Protein AF-A0A382ADJ2-F1 (afdb_monomer_lite)

InterPro domains:
  IPR003615 HNH nuclease [PF13392] (127-160)
  IPR044925 His-Me finger superfamily [SSF54060] (116-162)

Structure (mmCIF, N/CA/C/O backbone):
data_AF-A0A382ADJ2-F1
#
_entry.id   AF-A0A382ADJ2-F1
#
loop_
_atom_site.group_PDB
_atom_site.id
_atom_site.type_symbol
_atom_site.label_atom_id
_atom_site.label_alt_id
_atom_site.label_comp_id
_atom_site.label_asym_id
_atom_site.label_entity_id
_atom_site.label_seq_id
_atom_site.pdbx_PDB_ins_code
_atom_site.Cartn_x
_atom_site.Cartn_y
_atom_site.Cartn_z
_atom_site.occupancy
_atom_site.B_iso_or_equiv
_atom_site.auth_seq_id
_atom_site.auth_comp_id
_atom_site.auth_asym_id
_atom_site.auth_atom_id
_atom_site.pdbx_PDB_model_num
ATOM 1 N N . MET A 1 1 ? 22.705 -11.830 18.926 1.00 28.67 1 MET A N 1
ATOM 2 C CA . MET A 1 1 ? 21.540 -12.725 18.750 1.00 28.67 1 MET A CA 1
ATOM 3 C C . MET A 1 1 ? 20.528 -12.067 17.817 1.00 28.67 1 MET A C 1
ATOM 5 O O . MET A 1 1 ? 20.301 -10.882 17.967 1.00 28.67 1 MET A O 1
ATOM 9 N N . LYS A 1 2 ? 19.948 -12.866 16.908 1.00 26.86 2 LYS A N 1
ATOM 10 C CA . LYS A 1 2 ? 18.602 -12.770 16.292 1.00 26.86 2 LYS A CA 1
ATOM 11 C C . LYS A 1 2 ? 18.143 -11.461 15.591 1.00 26.86 2 LYS A C 1
ATOM 13 O O . LYS A 1 2 ? 17.872 -10.453 16.217 1.00 26.86 2 LYS A O 1
ATOM 18 N N . ARG A 1 3 ? 17.985 -11.616 14.263 1.00 35.66 3 ARG A N 1
ATOM 19 C CA . ARG A 1 3 ? 17.042 -11.052 13.257 1.00 35.66 3 ARG A CA 1
ATOM 20 C C . ARG A 1 3 ? 15.888 -10.159 13.761 1.00 35.66 3 ARG A C 1
ATOM 22 O O . ARG A 1 3 ? 15.297 -10.496 14.775 1.00 35.66 3 ARG A O 1
ATOM 29 N N . LEU A 1 4 ? 15.430 -9.221 12.911 1.00 28.39 4 LEU A N 1
ATOM 30 C CA . LEU A 1 4 ? 14.104 -9.191 12.226 1.00 28.39 4 LEU A CA 1
ATOM 31 C C . LEU A 1 4 ? 13.964 -7.881 11.399 1.00 28.39 4 LEU A C 1
ATOM 33 O O . LEU A 1 4 ? 14.327 -6.816 11.873 1.00 28.39 4 LEU A O 1
ATOM 37 N N . LYS A 1 5 ? 13.726 -8.007 10.082 1.00 30.16 5 LYS A N 1
ATOM 38 C CA . LYS A 1 5 ? 12.504 -7.625 9.323 1.00 30.16 5 LYS A CA 1
ATOM 39 C C . LYS A 1 5 ? 12.339 -6.121 9.066 1.00 30.16 5 LYS A C 1
ATOM 41 O O . LYS A 1 5 ? 12.240 -5.325 9.984 1.00 30.16 5 LYS A O 1
ATOM 46 N N . GLY A 1 6 ? 12.277 -5.768 7.783 1.00 38.91 6 GLY A N 1
ATOM 47 C CA . GLY A 1 6 ? 11.874 -4.437 7.343 1.00 38.91 6 GLY A CA 1
ATOM 48 C C . GLY A 1 6 ? 10.360 -4.289 7.242 1.00 38.91 6 GLY A C 1
ATOM 49 O O . GLY A 1 6 ? 9.644 -5.284 7.185 1.00 38.91 6 GLY A O 1
ATOM 50 N N . THR A 1 7 ? 9.914 -3.044 7.105 1.00 25.88 7 THR A N 1
ATOM 51 C CA . THR A 1 7 ? 8.677 -2.663 6.420 1.00 25.88 7 THR A CA 1
ATOM 52 C C . THR A 1 7 ? 8.925 -1.346 5.683 1.00 25.88 7 THR A C 1
ATOM 54 O O . THR A 1 7 ? 9.593 -0.440 6.176 1.00 25.88 7 THR A O 1
ATOM 57 N N . TYR A 1 8 ? 8.444 -1.273 4.445 1.00 39.78 8 TYR A N 1
ATOM 58 C CA . TYR A 1 8 ? 8.366 -0.035 3.678 1.00 39.78 8 TYR A CA 1
ATOM 59 C C . TYR A 1 8 ? 7.159 0.765 4.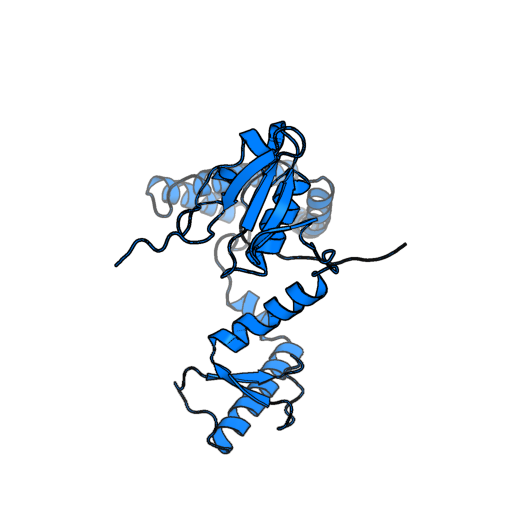175 1.00 39.78 8 TYR A C 1
ATOM 61 O O . TYR A 1 8 ? 6.057 0.223 4.173 1.00 39.78 8 TYR A O 1
ATOM 69 N N . GLU A 1 9 ? 7.322 2.058 4.466 1.00 27.12 9 GLU A N 1
ATOM 70 C CA . GLU A 1 9 ? 6.197 2.997 4.444 1.00 27.12 9 GLU A CA 1
ATOM 71 C C . GLU A 1 9 ? 6.473 4.202 3.545 1.00 27.12 9 GLU A C 1
ATOM 73 O O . GLU A 1 9 ? 7.526 4.838 3.548 1.00 27.12 9 GLU A O 1
ATOM 78 N N . VAL A 1 10 ? 5.464 4.450 2.720 1.00 36.09 10 VAL A N 1
ATOM 79 C CA . VAL A 1 10 ? 5.326 5.492 1.719 1.00 36.09 10 VAL A CA 1
ATOM 80 C C . VAL A 1 10 ? 4.855 6.754 2.442 1.00 36.09 10 VAL A C 1
ATOM 82 O O . VAL A 1 10 ? 3.829 6.719 3.110 1.00 36.09 10 VAL A O 1
ATOM 85 N N . GLY A 1 11 ? 5.554 7.878 2.270 1.00 39.03 11 GLY A N 1
ATOM 86 C CA . GLY A 1 11 ? 5.043 9.198 2.654 1.00 39.03 11 GLY A CA 1
ATOM 87 C C . GLY A 1 11 ? 5.420 9.680 4.057 1.00 39.03 11 GLY A C 1
ATOM 88 O O . GLY A 1 11 ? 4.604 9.673 4.972 1.00 39.03 11 GLY A O 1
ATOM 89 N N . ARG A 1 12 ? 6.622 10.249 4.186 1.00 31.64 12 ARG A N 1
ATOM 90 C CA . ARG A 1 12 ? 6.905 11.305 5.166 1.00 31.64 12 ARG A CA 1
ATOM 91 C C . ARG A 1 12 ? 7.967 12.241 4.587 1.00 31.64 12 ARG A C 1
ATOM 93 O O . ARG A 1 12 ? 9.118 11.859 4.425 1.00 31.64 12 ARG A O 1
ATOM 100 N N . MET A 1 13 ? 7.580 13.463 4.249 1.00 31.66 13 MET A N 1
ATOM 101 C CA . MET A 1 13 ? 8.470 14.608 4.446 1.00 31.66 13 MET A CA 1
ATOM 102 C C . MET A 1 13 ? 7.912 15.382 5.640 1.00 31.66 13 MET A C 1
ATOM 104 O O . MET A 1 13 ? 6.686 15.399 5.788 1.00 31.66 13 MET A O 1
ATOM 108 N N . PRO A 1 14 ? 8.728 16.126 6.394 1.00 52.94 14 PRO A N 1
ATOM 109 C CA . PRO A 1 14 ? 10.194 16.116 6.504 1.00 52.94 14 PRO A CA 1
ATOM 110 C C . PRO A 1 14 ? 10.635 15.956 7.976 1.00 52.94 14 PRO A C 1
ATOM 112 O O . PRO A 1 14 ? 9.792 16.032 8.855 1.00 52.94 14 PRO A O 1
ATOM 115 N N . ASP A 1 15 ? 11.927 15.762 8.252 1.00 35.38 15 ASP A N 1
ATOM 116 C CA . ASP A 1 15 ? 12.538 16.262 9.494 1.00 35.38 15 ASP A CA 1
ATOM 117 C C . ASP A 1 15 ? 14.065 16.418 9.346 1.00 35.38 15 ASP A C 1
ATOM 119 O O . ASP A 1 15 ? 14.661 15.862 8.416 1.00 35.38 15 ASP A O 1
ATOM 123 N N . PRO A 1 16 ? 14.677 17.289 10.164 1.00 48.00 16 PRO A N 1
ATOM 124 C CA . PRO A 1 16 ? 15.805 18.118 9.794 1.00 48.00 16 PRO A CA 1
ATOM 125 C C . PRO A 1 16 ? 17.068 17.635 10.490 1.00 48.00 16 PRO A C 1
ATOM 127 O O . PRO A 1 16 ? 17.441 18.189 11.503 1.00 48.00 16 PRO A O 1
ATOM 130 N N . GLU A 1 17 ? 17.737 16.629 9.947 1.00 41.16 17 GLU A N 1
ATOM 131 C CA . GLU A 1 17 ? 19.158 16.384 10.216 1.00 41.16 17 GLU A CA 1
ATOM 132 C C . GLU A 1 17 ? 19.620 15.254 9.297 1.00 41.16 17 GLU A C 1
ATOM 134 O O . GLU A 1 17 ? 19.218 14.102 9.432 1.00 41.16 17 GLU A O 1
ATOM 139 N N . LEU A 1 18 ? 20.449 15.596 8.307 1.00 42.53 18 LEU A N 1
ATOM 140 C CA . LEU A 1 18 ? 21.268 14.590 7.639 1.00 42.53 18 LEU A CA 1
ATOM 141 C C . LEU A 1 18 ? 22.154 13.938 8.707 1.00 42.53 18 LEU A C 1
ATOM 143 O O . LEU A 1 18 ? 22.901 14.645 9.385 1.00 42.53 18 LEU A O 1
ATOM 147 N N . THR A 1 19 ? 22.121 12.613 8.827 1.00 49.28 19 THR A N 1
ATOM 148 C CA . THR A 1 19 ? 23.028 11.908 9.739 1.00 49.28 19 THR A CA 1
ATOM 149 C C . THR A 1 19 ? 24.461 11.920 9.189 1.00 49.28 19 THR A C 1
ATOM 151 O O . THR A 1 19 ? 24.691 11.969 7.976 1.00 49.28 19 THR A O 1
ATOM 154 N N . LEU A 1 20 ? 25.457 11.869 10.080 1.00 41.62 20 LEU A N 1
ATOM 155 C CA . LEU A 1 20 ? 26.887 11.848 9.726 1.00 41.62 20 LEU A CA 1
ATOM 156 C C . LEU A 1 20 ? 27.259 10.691 8.779 1.00 41.62 20 LEU A C 1
ATOM 158 O O . LEU A 1 20 ? 28.183 10.819 7.975 1.00 41.62 20 LEU A O 1
ATOM 162 N N . GLU A 1 21 ? 26.520 9.586 8.830 1.00 43.59 21 GLU A N 1
ATOM 163 C CA . GLU A 1 21 ? 26.724 8.404 7.989 1.00 43.59 21 GLU A CA 1
ATOM 164 C C . GLU A 1 21 ? 26.227 8.625 6.550 1.00 43.59 21 GLU A C 1
ATOM 166 O O . GLU A 1 21 ? 26.907 8.240 5.593 1.00 43.59 21 GLU A O 1
ATOM 171 N N . ASP A 1 22 ? 25.120 9.352 6.375 1.00 41.62 22 ASP A N 1
ATOM 172 C CA . ASP A 1 22 ? 24.590 9.740 5.061 1.00 41.62 22 ASP A CA 1
ATOM 173 C C . ASP A 1 22 ? 25.477 10.788 4.371 1.00 41.62 22 ASP A C 1
ATOM 175 O O . ASP A 1 22 ? 25.715 10.729 3.159 1.00 41.62 22 ASP A O 1
ATOM 179 N N . VAL A 1 23 ? 26.045 11.710 5.158 1.00 40.84 23 VAL A N 1
ATOM 180 C CA . VAL A 1 23 ? 27.071 12.667 4.708 1.00 40.84 23 VAL A CA 1
ATOM 181 C C . VAL A 1 23 ? 28.361 11.940 4.307 1.00 40.84 23 VAL A C 1
ATOM 183 O O . VAL A 1 23 ? 28.993 12.300 3.312 1.00 40.84 23 VAL A O 1
ATOM 186 N N . SER A 1 24 ? 28.741 10.890 5.043 1.00 40.94 24 SER A N 1
ATOM 187 C CA . SER A 1 24 ? 29.937 10.075 4.784 1.00 40.94 24 SER A CA 1
ATOM 188 C C . SER A 1 24 ? 29.823 9.242 3.499 1.00 40.94 24 SER A C 1
ATOM 190 O O . SER A 1 24 ? 30.771 9.140 2.717 1.00 40.94 24 SER A O 1
ATOM 192 N N . LYS A 1 25 ? 28.633 8.707 3.212 1.00 40.38 25 LYS A N 1
ATOM 193 C CA . LYS A 1 25 ? 28.356 7.979 1.966 1.00 40.38 25 LYS A CA 1
ATOM 194 C C . LYS A 1 25 ? 28.358 8.908 0.745 1.00 40.38 25 LYS A C 1
ATOM 196 O O . LYS A 1 25 ? 28.974 8.580 -0.267 1.00 40.38 25 LYS A O 1
ATOM 201 N N . TRP A 1 26 ? 27.796 10.113 0.882 1.00 37.81 26 TRP A N 1
ATOM 202 C CA . TRP A 1 26 ? 27.937 11.194 -0.104 1.00 37.81 26 TRP A CA 1
ATOM 203 C C . TRP A 1 26 ? 29.389 11.636 -0.312 1.00 37.81 26 TRP A C 1
ATOM 205 O O . TRP A 1 26 ? 29.744 12.029 -1.420 1.00 37.81 26 TRP A O 1
ATOM 215 N N . LYS A 1 27 ? 30.230 11.566 0.729 1.00 42.81 27 LYS A N 1
ATOM 216 C CA . LYS A 1 27 ? 31.666 11.878 0.667 1.00 42.81 27 LYS A CA 1
ATOM 217 C C . LYS A 1 27 ? 32.404 10.968 -0.324 1.00 42.81 27 LYS A C 1
ATOM 219 O O . LYS A 1 27 ? 33.198 11.470 -1.114 1.00 42.81 27 LYS A O 1
ATOM 224 N N . LYS A 1 28 ? 32.086 9.668 -0.348 1.00 39.84 28 LYS A N 1
ATOM 225 C CA . LYS A 1 28 ? 32.686 8.690 -1.279 1.00 39.84 28 LYS A CA 1
ATOM 226 C C . LYS A 1 28 ? 32.239 8.876 -2.730 1.00 39.84 28 LYS A C 1
ATOM 228 O O . LYS A 1 28 ? 33.069 8.815 -3.633 1.00 39.84 28 LYS A O 1
ATOM 233 N N . ASP A 1 29 ? 30.959 9.159 -2.965 1.00 41.19 29 ASP A N 1
ATOM 234 C CA . ASP A 1 29 ? 30.469 9.440 -4.323 1.00 41.19 29 ASP A CA 1
ATOM 235 C C . ASP A 1 29 ? 30.936 10.825 -4.818 1.00 41.19 29 ASP A C 1
ATOM 237 O O . ASP A 1 29 ? 31.241 10.994 -5.998 1.00 41.19 29 ASP A O 1
ATOM 241 N N . SER A 1 30 ? 31.133 11.785 -3.903 1.00 46.31 30 SER A N 1
ATOM 242 C CA . SER A 1 30 ? 31.755 13.082 -4.197 1.00 46.31 30 SER A CA 1
ATOM 243 C C . SER A 1 30 ? 33.260 13.011 -4.444 1.00 46.31 30 SER A C 1
ATOM 245 O O . SER A 1 30 ? 33.802 13.916 -5.062 1.00 46.31 30 SER A O 1
ATOM 247 N N . GLU A 1 31 ? 33.945 11.952 -4.008 1.00 41.44 31 GLU A N 1
ATOM 248 C CA . GLU A 1 31 ? 35.377 11.766 -4.259 1.00 41.44 31 GLU A CA 1
ATOM 249 C C . GLU A 1 31 ? 35.637 11.537 -5.758 1.00 41.44 31 GLU A C 1
ATOM 251 O O . GLU A 1 31 ? 36.576 12.094 -6.326 1.00 41.44 31 GLU A O 1
ATOM 256 N N . LYS A 1 32 ? 34.732 10.819 -6.440 1.00 42.84 32 LYS A N 1
ATOM 257 C CA . LYS A 1 32 ? 34.746 10.668 -7.905 1.00 42.84 32 LYS A CA 1
ATOM 258 C C . LYS A 1 32 ? 34.473 11.991 -8.633 1.00 42.84 32 LYS A C 1
ATOM 260 O O . LYS A 1 32 ? 35.153 12.283 -9.619 1.00 42.84 32 LYS A O 1
ATOM 265 N N . ASP A 1 33 ? 33.559 12.817 -8.118 1.00 49.94 33 ASP A N 1
ATOM 266 C CA . ASP A 1 33 ? 33.297 14.169 -8.642 1.00 49.94 33 ASP A CA 1
ATOM 267 C C . ASP A 1 33 ? 34.456 15.147 -8.352 1.00 49.94 33 ASP A C 1
ATOM 269 O O . ASP A 1 33 ? 34.799 15.982 -9.190 1.00 49.94 33 ASP A O 1
ATOM 273 N N . MET A 1 34 ? 35.122 15.021 -7.201 1.00 41.41 34 MET A N 1
ATOM 274 C CA . MET A 1 34 ? 36.294 15.815 -6.814 1.00 41.41 34 MET A CA 1
ATOM 275 C C . MET A 1 34 ? 37.525 15.485 -7.665 1.00 41.41 34 MET A C 1
ATOM 277 O O . MET A 1 34 ? 38.269 16.393 -8.041 1.00 41.41 34 MET A O 1
ATOM 281 N N . ILE A 1 35 ? 37.723 14.211 -8.020 1.00 44.50 35 ILE A N 1
ATOM 282 C CA . ILE A 1 35 ? 38.780 13.787 -8.951 1.00 44.50 35 ILE A CA 1
ATOM 283 C C . ILE A 1 35 ? 38.523 14.367 -10.356 1.00 44.50 35 ILE A C 1
ATOM 285 O O . ILE A 1 35 ? 39.453 14.869 -10.987 1.00 44.50 35 ILE A O 1
ATOM 289 N N . GLN A 1 36 ? 37.265 14.401 -10.816 1.00 44.19 36 GLN A N 1
ATOM 290 C CA . GLN A 1 36 ? 36.860 15.061 -12.072 1.00 44.19 36 GLN A CA 1
ATOM 291 C C . GLN A 1 36 ? 37.041 16.594 -12.045 1.00 44.19 36 GLN A C 1
ATOM 293 O O . GLN A 1 36 ? 37.370 17.199 -13.068 1.00 44.19 36 GLN A O 1
ATOM 298 N N . LEU A 1 37 ? 36.861 17.240 -10.886 1.00 48.78 37 LEU A N 1
ATOM 299 C CA . LEU A 1 37 ? 37.048 18.688 -10.696 1.00 48.78 37 LEU A CA 1
ATOM 300 C C . LEU A 1 37 ? 38.521 19.111 -10.616 1.00 48.78 37 LEU A C 1
ATOM 302 O O . LEU A 1 37 ? 38.866 20.190 -11.106 1.00 48.78 37 LEU A O 1
ATOM 306 N N . ARG A 1 38 ? 39.402 18.255 -10.078 1.00 43.44 38 ARG A N 1
ATOM 307 C CA . ARG A 1 38 ? 40.857 18.495 -10.037 1.00 43.44 38 ARG A CA 1
ATOM 308 C C . ARG A 1 38 ? 41.457 18.680 -11.441 1.00 43.44 38 ARG A C 1
ATOM 310 O O . ARG A 1 38 ? 42.396 19.450 -11.595 1.00 43.44 38 ARG A O 1
ATOM 317 N N . LEU A 1 39 ? 40.862 18.066 -12.468 1.00 46.78 39 LEU A N 1
ATOM 318 C CA . LEU A 1 39 ? 41.252 18.215 -13.879 1.00 46.78 39 LEU A CA 1
ATOM 319 C C . LEU A 1 39 ? 40.816 19.548 -14.525 1.00 46.78 39 LEU A C 1
ATOM 321 O O . LEU A 1 39 ? 41.307 19.884 -15.598 1.00 46.78 39 LEU A O 1
ATOM 325 N N . LYS A 1 40 ? 39.897 20.312 -13.911 1.00 56.88 40 LYS A N 1
ATOM 326 C CA . LYS A 1 40 ? 39.300 21.533 -14.501 1.00 56.88 40 LYS A CA 1
ATOM 327 C C . LYS A 1 40 ? 39.676 22.841 -13.788 1.00 56.88 40 LYS A C 1
ATOM 329 O O . LYS A 1 40 ? 39.144 23.887 -14.152 1.00 56.88 40 LYS A O 1
ATOM 334 N N . GLY A 1 41 ? 40.562 22.805 -12.788 1.00 58.16 41 GLY A N 1
ATOM 335 C CA . GLY A 1 41 ? 41.103 24.013 -12.143 1.00 58.16 41 GLY A CA 1
ATOM 336 C C . GLY A 1 41 ? 40.114 24.805 -11.272 1.00 58.16 41 GLY A C 1
ATOM 337 O O . GLY A 1 41 ? 40.319 25.994 -11.047 1.00 58.16 41 GLY A O 1
ATOM 338 N N . VAL A 1 42 ? 39.037 24.180 -10.784 1.00 60.22 42 VAL A N 1
ATOM 339 C CA . VAL A 1 42 ? 38.055 24.834 -9.900 1.00 60.22 42 VAL A CA 1
ATOM 340 C C . VAL A 1 42 ? 38.419 24.576 -8.437 1.00 60.22 42 VAL A C 1
ATOM 342 O O . VAL A 1 42 ? 38.650 23.432 -8.050 1.00 60.22 42 VAL A O 1
ATOM 345 N N . SER A 1 43 ? 38.448 25.628 -7.610 1.00 62.03 43 SER A N 1
ATOM 346 C CA . SER A 1 43 ? 38.775 25.495 -6.188 1.00 62.03 43 SER A CA 1
ATOM 347 C C . SER A 1 43 ? 37.661 24.780 -5.409 1.00 62.03 43 SER A C 1
ATOM 349 O O . SER A 1 43 ? 36.471 25.032 -5.607 1.00 62.03 43 SER A O 1
ATOM 351 N N . GLU A 1 44 ? 38.039 23.911 -4.472 1.00 58.97 44 GLU A N 1
ATOM 352 C CA . GLU A 1 44 ? 37.105 23.131 -3.645 1.00 58.97 44 GLU A CA 1
ATOM 353 C C . GLU A 1 44 ? 36.133 24.024 -2.849 1.00 58.97 44 GLU A C 1
ATOM 355 O O . GLU A 1 44 ? 34.947 23.719 -2.710 1.00 58.97 44 GLU A O 1
ATOM 360 N N . ARG A 1 45 ? 36.603 25.201 -2.413 1.00 64.06 45 ARG A N 1
ATOM 361 C CA . ARG A 1 45 ? 35.778 26.207 -1.727 1.00 64.06 45 ARG A CA 1
ATOM 362 C C . ARG A 1 45 ? 34.654 26.739 -2.612 1.00 64.06 45 ARG A C 1
ATOM 364 O O . ARG A 1 45 ? 33.548 26.959 -2.117 1.00 64.06 45 ARG A O 1
ATOM 371 N N . ASP A 1 46 ? 34.912 26.937 -3.899 1.00 64.50 46 ASP A N 1
ATOM 372 C CA . ASP A 1 46 ? 33.906 27.448 -4.832 1.00 64.50 46 ASP A CA 1
ATOM 373 C C . ASP A 1 46 ? 32.865 26.379 -5.163 1.00 64.50 46 ASP A C 1
ATOM 375 O O . ASP A 1 46 ? 31.671 26.675 -5.183 1.00 64.50 46 ASP A O 1
ATOM 379 N N . VAL A 1 47 ? 33.285 25.117 -5.277 1.00 62.91 47 VAL A N 1
ATOM 380 C CA . VAL A 1 47 ? 32.378 23.969 -5.443 1.00 62.91 47 VAL A CA 1
ATOM 381 C C . VAL A 1 47 ? 31.419 23.853 -4.255 1.00 62.91 47 VAL A C 1
ATOM 383 O O . VAL A 1 47 ? 30.206 23.726 -4.443 1.00 62.91 47 VAL A O 1
ATOM 386 N N . ILE A 1 48 ? 31.927 23.969 -3.024 1.00 66.75 48 ILE A N 1
ATOM 387 C CA . ILE A 1 48 ? 31.107 23.928 -1.803 1.00 66.75 48 ILE A CA 1
ATOM 388 C C . ILE A 1 48 ? 30.121 25.111 -1.759 1.00 66.75 48 ILE A C 1
ATOM 390 O O . ILE A 1 48 ? 28.931 24.930 -1.472 1.00 66.75 48 ILE A O 1
ATOM 394 N N . LYS A 1 49 ? 30.569 26.329 -2.091 1.00 71.25 49 LYS A N 1
ATOM 395 C CA . LYS A 1 49 ? 29.698 27.520 -2.170 1.00 71.25 49 LYS A CA 1
ATOM 396 C C . LYS A 1 49 ? 28.599 27.361 -3.223 1.00 71.25 49 LYS A C 1
ATOM 398 O O . LYS A 1 49 ? 27.437 27.694 -2.986 1.00 71.25 49 LYS A O 1
ATOM 403 N N . TRP A 1 50 ? 28.927 26.825 -4.389 1.00 66.44 50 TRP A N 1
ATOM 404 C CA . TRP A 1 50 ? 27.951 26.604 -5.451 1.00 66.44 50 TRP A CA 1
ATOM 405 C C . TRP A 1 50 ? 26.941 25.507 -5.110 1.00 66.44 50 TRP A C 1
ATOM 407 O O . TRP A 1 50 ? 25.746 25.648 -5.358 1.00 66.44 50 TRP A O 1
ATOM 417 N N . ARG A 1 51 ? 27.388 24.445 -4.443 1.00 64.69 51 ARG A N 1
ATOM 418 C CA . ARG A 1 51 ? 26.515 23.378 -3.958 1.00 64.69 51 ARG A CA 1
ATOM 419 C C . ARG A 1 51 ? 25.530 23.886 -2.900 1.00 64.69 51 ARG A C 1
ATOM 421 O O . ARG A 1 51 ? 24.332 23.630 -2.993 1.00 64.69 51 ARG A O 1
ATOM 428 N N . THR A 1 52 ? 26.006 24.654 -1.921 1.00 71.12 52 THR A N 1
ATOM 429 C CA . THR A 1 52 ? 25.136 25.237 -0.881 1.00 71.12 52 THR A CA 1
ATOM 430 C C . THR A 1 52 ? 24.117 26.221 -1.460 1.00 71.12 52 THR A C 1
ATOM 432 O O . THR A 1 52 ? 22.958 26.223 -1.043 1.00 71.12 52 THR A O 1
ATOM 435 N N . THR A 1 53 ? 24.503 27.024 -2.454 1.00 75.94 53 THR A N 1
ATOM 436 C CA . THR A 1 53 ? 23.576 27.931 -3.154 1.00 75.94 53 THR A CA 1
ATOM 437 C C . THR A 1 53 ? 22.542 27.175 -3.993 1.00 75.94 53 THR A C 1
ATOM 439 O O . THR A 1 53 ? 21.358 27.504 -3.918 1.00 75.94 53 THR A O 1
ATOM 442 N N . PHE A 1 54 ? 22.936 26.107 -4.695 1.00 74.06 54 PHE A N 1
ATOM 443 C CA . PHE A 1 54 ? 22.014 25.218 -5.411 1.00 74.06 54 PHE A CA 1
ATOM 444 C C . PHE A 1 54 ? 20.963 24.592 -4.474 1.00 74.06 54 PHE A C 1
ATOM 446 O O . PHE A 1 54 ? 19.763 24.657 -4.753 1.00 74.06 54 PHE A O 1
ATOM 453 N N . TYR A 1 55 ? 21.374 24.060 -3.316 1.00 72.06 55 TYR A N 1
ATOM 454 C CA . TYR A 1 55 ? 20.442 23.496 -2.326 1.00 72.06 55 TYR A CA 1
ATOM 455 C C . TYR A 1 55 ? 19.467 24.532 -1.748 1.00 72.06 55 TYR A C 1
ATOM 457 O O . TYR A 1 55 ? 18.278 24.257 -1.576 1.00 72.06 55 TYR A O 1
ATOM 465 N N . LYS A 1 56 ? 19.926 25.760 -1.486 1.00 77.88 56 LYS A N 1
ATOM 466 C CA . LYS A 1 56 ? 19.050 26.845 -1.006 1.00 77.88 56 LYS A CA 1
ATOM 467 C C . LYS A 1 56 ? 17.994 27.240 -2.042 1.00 77.88 56 LYS A C 1
ATOM 469 O O . LYS A 1 56 ? 16.848 27.506 -1.687 1.00 77.88 56 LYS A O 1
ATOM 474 N N . LEU A 1 57 ? 18.355 27.269 -3.323 1.00 77.44 57 LEU A N 1
ATOM 475 C CA . LEU A 1 57 ? 17.420 27.623 -4.392 1.00 77.44 57 LEU A CA 1
ATOM 476 C C . LEU A 1 57 ? 16.410 26.504 -4.667 1.00 77.44 57 LEU A C 1
ATOM 478 O O . LEU A 1 57 ? 15.218 26.780 -4.793 1.00 77.44 57 LEU A O 1
ATOM 482 N N . THR A 1 58 ? 16.855 25.247 -4.700 1.00 73.31 58 THR A N 1
ATOM 483 C CA . THR A 1 58 ? 15.972 24.083 -4.906 1.00 73.31 58 THR A CA 1
ATOM 484 C C . THR A 1 58 ? 14.953 23.929 -3.777 1.00 73.31 58 THR A C 1
ATOM 486 O O . THR A 1 58 ? 13.762 23.775 -4.042 1.00 73.31 58 THR A O 1
ATOM 489 N N . THR A 1 59 ? 15.373 24.081 -2.518 1.00 76.19 59 THR A N 1
ATOM 490 C CA . THR A 1 59 ? 14.450 24.071 -1.367 1.00 76.19 59 THR A CA 1
ATOM 491 C C . THR A 1 59 ? 13.455 25.232 -1.404 1.00 76.19 59 THR A C 1
ATOM 493 O O . THR A 1 59 ? 12.281 25.048 -1.082 1.00 76.19 59 THR A O 1
ATOM 496 N N . LYS A 1 60 ? 13.877 26.422 -1.849 1.00 79.81 60 LYS A N 1
ATOM 497 C CA . LYS A 1 60 ? 12.978 27.569 -2.039 1.00 79.81 60 LYS A CA 1
ATOM 498 C C . LYS A 1 60 ? 11.953 27.323 -3.152 1.00 79.81 60 LYS A C 1
ATOM 500 O O . LYS A 1 60 ? 10.796 27.690 -2.980 1.00 79.81 60 LYS A O 1
ATOM 505 N N . ALA A 1 61 ? 12.346 26.677 -4.253 1.00 75.06 61 ALA A N 1
ATOM 506 C CA . ALA A 1 61 ? 11.433 26.305 -5.336 1.00 75.06 61 ALA A CA 1
ATOM 507 C C . ALA A 1 61 ? 10.404 25.245 -4.901 1.00 75.06 61 ALA A C 1
ATOM 509 O O . ALA A 1 61 ? 9.236 25.350 -5.269 1.00 75.06 61 ALA A O 1
ATOM 510 N N . LEU A 1 62 ? 10.812 24.265 -4.087 1.00 75.62 62 LEU A N 1
ATOM 511 C CA . LEU A 1 62 ? 9.926 23.223 -3.546 1.00 75.62 62 LEU A CA 1
ATOM 512 C C . LEU A 1 62 ? 8.864 23.776 -2.584 1.00 75.62 62 LEU A C 1
ATOM 514 O O . LEU A 1 62 ? 7.752 23.262 -2.544 1.00 75.62 62 LEU A O 1
ATOM 518 N N . LYS A 1 63 ? 9.184 24.836 -1.830 1.00 78.75 63 LYS A N 1
ATOM 519 C CA . LYS A 1 63 ? 8.232 25.519 -0.933 1.00 78.75 63 LYS A CA 1
ATOM 520 C C . LYS A 1 63 ? 7.193 26.371 -1.673 1.00 78.75 63 LYS A C 1
ATOM 522 O O . LYS A 1 63 ? 6.231 26.820 -1.058 1.00 78.75 63 LYS A O 1
ATOM 527 N N . MET A 1 64 ? 7.393 26.641 -2.962 1.00 77.19 64 MET A N 1
ATOM 528 C CA . MET A 1 64 ? 6.458 27.415 -3.779 1.00 77.19 64 MET A CA 1
ATOM 529 C C . MET A 1 64 ? 5.446 26.511 -4.483 1.00 77.19 64 MET A C 1
ATOM 531 O O . MET A 1 64 ? 5.725 25.347 -4.759 1.00 77.19 64 MET A O 1
ATOM 535 N N . MET A 1 65 ? 4.284 27.072 -4.832 1.00 75.00 65 MET A N 1
ATOM 536 C CA . MET A 1 65 ? 3.281 26.346 -5.613 1.00 75.00 65 MET A CA 1
ATOM 537 C C . MET A 1 65 ? 3.851 25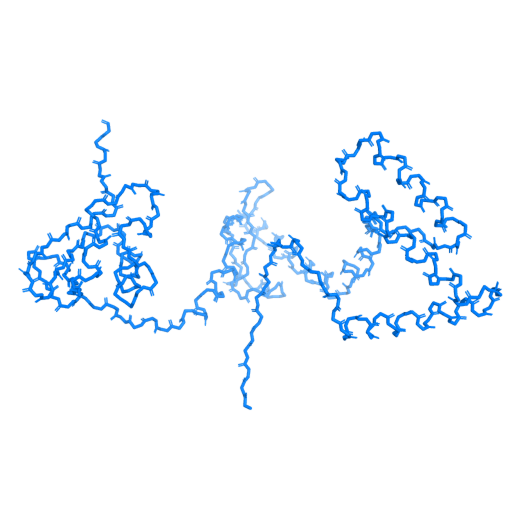.881 -6.965 1.00 75.00 65 MET A C 1
ATOM 539 O O . MET A 1 65 ? 4.479 26.688 -7.668 1.00 75.00 65 MET A O 1
ATOM 543 N N . PRO A 1 66 ? 3.600 24.616 -7.355 1.00 73.81 66 PRO A N 1
ATOM 544 C CA . PRO A 1 66 ? 4.090 24.061 -8.606 1.00 73.81 66 PRO A CA 1
ATOM 545 C C . PRO A 1 66 ? 3.539 24.844 -9.804 1.00 73.81 66 PRO A C 1
ATOM 547 O O . PRO A 1 66 ? 2.341 25.090 -9.905 1.00 73.81 66 PRO A O 1
ATOM 550 N N . GLY A 1 67 ? 4.417 25.270 -10.710 1.00 73.19 67 GLY A N 1
ATOM 551 C CA . GLY A 1 67 ? 4.062 26.022 -11.916 1.00 73.19 67 GLY A CA 1
ATOM 552 C C . GLY A 1 67 ? 3.854 27.529 -11.720 1.00 73.19 67 GLY A C 1
ATOM 553 O O . GLY A 1 67 ? 3.659 28.234 -12.715 1.00 73.19 67 GLY A O 1
ATOM 554 N N . SER A 1 68 ? 3.952 28.043 -10.487 1.00 83.88 68 SER A N 1
ATOM 555 C CA . SER A 1 68 ? 3.829 29.478 -10.192 1.00 83.88 68 SER A CA 1
ATOM 556 C C . SER A 1 68 ? 4.906 30.313 -10.913 1.00 83.88 68 SER A C 1
ATOM 558 O O . SER A 1 68 ? 6.054 29.865 -11.024 1.00 83.88 68 SER A O 1
ATOM 560 N N . PRO A 1 69 ? 4.606 31.557 -11.348 1.00 88.81 69 PRO A N 1
ATOM 561 C CA . PRO A 1 69 ? 5.602 32.462 -11.927 1.00 88.81 69 PRO A CA 1
ATOM 562 C C . PRO A 1 69 ? 6.828 32.676 -11.027 1.00 88.81 69 PRO A C 1
ATOM 564 O O . PRO A 1 69 ? 7.946 32.803 -11.524 1.00 88.81 69 PRO A O 1
ATOM 567 N N . ALA A 1 70 ? 6.639 32.676 -9.703 1.00 83.88 70 ALA A N 1
ATOM 568 C CA . ALA A 1 70 ? 7.730 32.791 -8.738 1.00 83.88 70 ALA A CA 1
ATOM 569 C C . ALA A 1 70 ? 8.623 31.538 -8.728 1.00 83.88 70 ALA A C 1
ATOM 571 O O . ALA A 1 70 ? 9.848 31.657 -8.736 1.00 83.88 70 ALA A O 1
ATOM 572 N N . GLN A 1 71 ? 8.021 30.346 -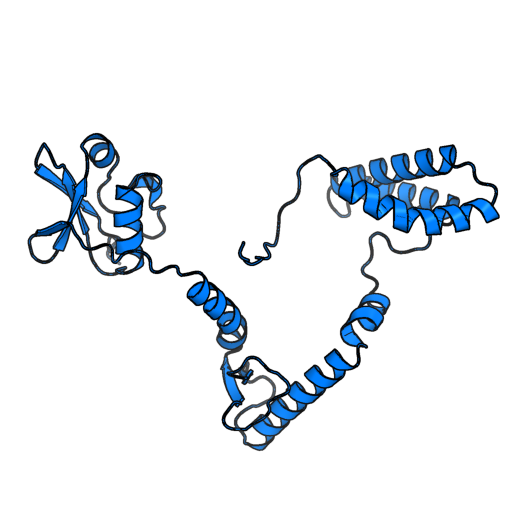8.801 1.00 82.56 71 GLN A N 1
ATOM 573 C CA . GLN A 1 71 ? 8.755 29.083 -8.859 1.00 82.56 71 GLN A CA 1
ATOM 574 C C . GLN A 1 71 ? 9.559 28.969 -10.161 1.00 82.56 71 GLN A C 1
ATOM 576 O O . GLN A 1 71 ? 10.745 28.645 -10.127 1.00 82.56 71 GLN A O 1
ATOM 581 N N . LYS A 1 72 ? 8.954 29.323 -11.302 1.00 81.38 72 LYS A N 1
ATOM 582 C CA . LYS A 1 72 ? 9.616 29.307 -12.619 1.00 81.38 72 LYS A CA 1
ATOM 583 C C . LYS A 1 72 ? 10.842 30.225 -12.672 1.00 81.38 72 LYS A C 1
ATOM 585 O O . LYS A 1 72 ? 11.858 29.855 -13.254 1.00 81.38 72 LYS A O 1
ATOM 590 N N . LYS A 1 73 ? 10.787 31.395 -12.020 1.00 90.12 73 LYS A N 1
ATOM 591 C CA . LYS A 1 73 ? 11.945 32.301 -11.902 1.00 90.12 73 LYS A CA 1
ATOM 592 C C . LYS A 1 73 ? 13.108 31.652 -11.143 1.00 90.12 73 LYS A C 1
ATOM 594 O O . LYS A 1 73 ? 14.250 31.789 -11.570 1.00 90.12 73 LYS A O 1
ATOM 599 N N . ILE A 1 74 ? 12.826 30.927 -10.058 1.00 83.00 74 ILE A N 1
ATOM 600 C CA . ILE A 1 74 ? 13.856 30.231 -9.269 1.00 83.00 74 ILE A CA 1
ATOM 601 C C . ILE A 1 74 ? 14.423 29.035 -10.037 1.00 83.00 74 ILE A C 1
ATOM 603 O O . ILE A 1 74 ? 15.635 28.851 -10.050 1.00 83.00 74 ILE A O 1
ATOM 607 N N . ILE A 1 75 ? 13.583 28.263 -10.732 1.00 80.25 75 ILE A N 1
ATOM 608 C CA . ILE A 1 75 ? 14.031 27.153 -11.590 1.00 80.25 75 ILE A CA 1
ATOM 609 C C . ILE A 1 75 ? 15.006 27.662 -12.662 1.00 80.25 75 ILE A C 1
ATOM 611 O O . ILE A 1 75 ? 16.095 27.112 -12.807 1.00 80.25 75 ILE A O 1
ATOM 615 N N . LYS A 1 76 ? 14.701 28.797 -13.304 1.00 87.88 76 LYS A N 1
ATOM 616 C CA . LYS A 1 76 ? 15.609 29.435 -14.270 1.00 87.88 76 LYS A CA 1
ATOM 617 C C . LYS A 1 76 ? 16.954 29.844 -13.646 1.00 87.88 76 LYS A C 1
ATOM 619 O O . LYS A 1 76 ? 17.989 29.723 -14.291 1.00 87.88 76 LYS A O 1
ATOM 624 N N . GLN A 1 77 ? 16.967 30.310 -12.391 1.00 85.94 77 GLN A N 1
ATOM 625 C CA . GLN A 1 77 ? 18.207 30.616 -11.654 1.00 85.94 77 GLN A CA 1
ATOM 626 C C . GLN A 1 77 ? 19.015 29.355 -11.303 1.00 85.94 77 GLN A C 1
ATOM 628 O O . GLN A 1 77 ? 20.244 29.384 -11.290 1.00 85.94 77 GLN A O 1
ATOM 633 N N . ILE A 1 78 ? 18.336 28.242 -11.023 1.00 82.81 78 ILE A N 1
ATOM 634 C CA . ILE A 1 78 ? 18.971 26.946 -10.761 1.00 82.81 78 ILE A CA 1
ATOM 635 C C . ILE A 1 78 ? 19.637 26.417 -12.038 1.00 82.81 78 ILE A C 1
ATOM 637 O O . ILE A 1 78 ? 20.781 25.970 -11.989 1.00 82.81 78 ILE A O 1
ATOM 641 N N . GLU A 1 79 ? 18.961 26.513 -13.184 1.00 80.81 79 GLU A N 1
ATOM 642 C CA . GLU A 1 79 ? 19.480 26.079 -14.489 1.00 80.81 79 GLU A CA 1
ATOM 643 C C . GLU A 1 79 ? 20.709 26.877 -14.936 1.00 80.81 79 GLU A C 1
ATOM 645 O O . GLU A 1 79 ? 21.686 26.296 -15.413 1.00 80.81 79 GLU A O 1
ATOM 650 N N . THR A 1 80 ? 20.712 28.200 -14.746 1.00 84.12 80 THR A N 1
ATOM 651 C CA . THR A 1 80 ? 21.872 29.034 -15.099 1.00 84.12 80 THR A CA 1
ATOM 652 C C . THR A 1 80 ? 23.091 28.711 -14.238 1.00 84.12 80 THR A C 1
ATOM 654 O O . THR A 1 80 ? 24.197 28.592 -14.772 1.00 84.12 80 THR A O 1
ATOM 657 N N . LEU A 1 81 ? 22.903 28.507 -12.928 1.00 77.44 81 LEU A N 1
ATOM 658 C CA . LEU A 1 81 ? 23.968 28.053 -12.031 1.00 77.44 81 LEU A CA 1
ATOM 659 C C . LEU A 1 81 ? 24.475 26.669 -12.438 1.00 77.44 81 LEU A C 1
ATOM 661 O O . LEU A 1 81 ? 25.678 26.473 -12.581 1.00 77.44 81 LEU A O 1
ATOM 665 N N . ARG A 1 82 ? 23.569 25.735 -12.721 1.00 74.81 82 ARG A N 1
ATOM 666 C CA . ARG A 1 82 ? 23.912 24.385 -13.174 1.00 74.81 82 ARG A CA 1
ATOM 667 C C . ARG A 1 82 ? 24.767 24.393 -14.447 1.00 74.81 82 ARG A C 1
ATOM 669 O O . ARG A 1 82 ? 25.806 23.734 -14.488 1.00 74.81 82 ARG A O 1
ATOM 676 N N . LYS A 1 83 ? 24.370 25.183 -15.454 1.00 74.50 83 LYS A N 1
ATOM 677 C CA . LYS A 1 83 ? 25.103 25.336 -16.723 1.00 74.50 83 LYS A CA 1
ATOM 678 C C . LYS A 1 83 ? 26.490 25.941 -16.505 1.00 74.50 83 LYS A C 1
ATOM 680 O O . LYS A 1 83 ? 27.459 25.477 -17.102 1.00 74.50 83 LYS A O 1
ATOM 685 N N . LYS A 1 84 ? 26.606 26.930 -15.610 1.00 71.94 84 LYS A N 1
ATOM 686 C CA . LYS A 1 84 ? 27.890 27.550 -15.241 1.00 71.94 84 LYS A CA 1
ATOM 687 C C . LYS A 1 84 ? 28.853 26.549 -14.596 1.00 71.94 84 LYS A C 1
ATOM 689 O O . LYS A 1 84 ? 30.046 26.594 -14.878 1.00 71.94 84 LYS A O 1
ATOM 694 N N . LEU A 1 85 ? 28.337 25.629 -13.782 1.00 67.00 85 LEU A N 1
ATOM 695 C CA . LEU A 1 85 ? 29.130 24.574 -13.151 1.00 67.00 85 LEU A CA 1
ATOM 696 C C . LEU A 1 85 ? 29.423 23.370 -14.059 1.00 67.00 85 LEU A C 1
ATOM 698 O O . LEU A 1 85 ? 30.137 22.463 -13.634 1.00 67.00 85 LEU A O 1
ATOM 702 N N . LYS A 1 86 ? 28.877 23.330 -15.284 1.00 65.12 86 LYS A N 1
ATOM 703 C CA . LYS A 1 86 ? 28.917 22.144 -16.157 1.00 65.12 86 LYS A CA 1
ATOM 704 C C . LYS A 1 86 ? 28.431 20.875 -15.431 1.00 65.12 86 LYS A C 1
ATOM 706 O O . LYS A 1 86 ? 28.961 19.792 -15.664 1.00 65.12 86 LYS A O 1
ATOM 711 N N . MET A 1 87 ? 27.459 21.022 -14.525 1.00 58.41 87 MET A N 1
ATOM 712 C CA . MET A 1 87 ? 26.800 19.889 -13.874 1.00 58.41 87 MET A CA 1
ATOM 713 C C . MET A 1 87 ? 25.843 19.256 -14.878 1.00 58.41 87 MET A C 1
ATOM 715 O O . MET A 1 87 ? 24.913 19.925 -15.333 1.00 58.41 87 MET A O 1
ATOM 719 N N . ASP A 1 88 ? 26.081 17.991 -15.212 1.00 52.09 88 ASP A N 1
ATOM 720 C CA . ASP A 1 88 ? 25.311 17.262 -16.221 1.00 52.09 88 ASP A CA 1
ATOM 721 C C . ASP A 1 88 ? 23.811 17.204 -15.867 1.00 52.09 88 ASP A C 1
ATOM 723 O O . ASP A 1 88 ? 23.442 17.317 -14.692 1.00 52.09 88 ASP A O 1
ATOM 727 N N . GLU A 1 89 ? 22.948 17.130 -16.882 1.00 45.62 89 GLU A N 1
ATOM 728 C CA . GLU A 1 89 ? 21.488 17.320 -16.812 1.00 45.62 89 GLU A CA 1
ATOM 729 C C . GLU A 1 89 ? 20.719 16.281 -15.951 1.00 45.62 89 GLU A C 1
ATOM 731 O O . GLU A 1 89 ? 21.224 15.227 -15.587 1.00 45.62 89 GLU A O 1
ATOM 736 N N . GLY A 1 90 ? 19.483 16.620 -15.535 1.00 49.53 90 GLY A N 1
ATOM 737 C CA . GLY A 1 90 ? 18.564 15.724 -14.801 1.00 49.53 90 GLY A CA 1
ATOM 738 C C . GLY A 1 90 ? 18.691 15.539 -13.269 1.00 49.53 90 GLY A C 1
ATOM 739 O O . GLY A 1 90 ? 18.837 14.414 -12.817 1.00 49.53 90 GLY A O 1
ATOM 740 N N . LEU A 1 91 ? 18.561 16.590 -12.436 1.00 48.03 91 LEU A N 1
ATOM 741 C CA . LEU A 1 91 ? 18.294 16.406 -10.986 1.00 48.03 91 LEU A CA 1
ATOM 742 C C . LEU A 1 91 ? 16.792 16.394 -10.643 1.00 48.03 91 LEU A C 1
ATOM 744 O O . LEU A 1 91 ? 16.427 16.021 -9.535 1.00 48.03 91 LEU A O 1
ATOM 748 N N . MET A 1 92 ? 15.923 16.813 -11.568 1.00 43.81 92 MET A N 1
ATOM 749 C CA . MET A 1 92 ? 14.481 16.957 -11.309 1.00 43.81 92 MET A CA 1
ATOM 750 C C . MET A 1 92 ? 13.583 16.223 -12.306 1.00 43.81 92 MET A C 1
ATOM 752 O O . MET A 1 92 ? 12.368 16.217 -12.127 1.00 43.81 92 MET A O 1
ATOM 756 N N . GLU A 1 93 ? 14.149 15.592 -13.334 1.00 49.84 93 GLU A N 1
ATOM 757 C CA . GLU A 1 93 ? 13.371 14.909 -14.363 1.00 49.84 93 GLU A CA 1
ATOM 758 C C . GLU A 1 93 ? 13.684 13.415 -14.329 1.00 49.84 93 GLU A C 1
ATOM 760 O O . GLU A 1 93 ? 14.848 13.015 -14.280 1.00 49.84 93 GLU A O 1
ATOM 765 N N . ARG A 1 94 ? 12.634 12.588 -14.272 1.00 52.38 94 ARG A N 1
ATOM 766 C CA . ARG A 1 94 ? 12.776 11.130 -14.313 1.00 52.38 94 ARG A CA 1
ATOM 767 C C . ARG A 1 94 ? 13.353 10.747 -15.668 1.00 52.38 94 ARG A C 1
ATOM 769 O O . ARG A 1 94 ? 12.667 10.839 -16.682 1.00 52.38 94 ARG A O 1
ATOM 776 N N . ASP A 1 95 ? 14.601 10.304 -15.671 1.00 71.06 95 ASP A N 1
ATOM 777 C CA . ASP A 1 95 ? 15.235 9.760 -16.862 1.00 71.06 95 ASP A CA 1
ATOM 778 C C . ASP A 1 95 ? 14.726 8.330 -17.094 1.00 71.06 95 ASP A C 1
ATOM 780 O O . ASP A 1 95 ? 15.280 7.345 -16.595 1.00 71.06 95 ASP A O 1
ATOM 784 N N . TYR A 1 96 ? 13.630 8.229 -17.850 1.00 66.06 96 TYR A N 1
ATOM 785 C CA . TYR A 1 96 ? 13.011 6.954 -18.214 1.00 66.06 96 TYR A CA 1
ATOM 786 C C . TYR A 1 96 ? 13.986 6.003 -18.917 1.00 66.06 96 TYR A C 1
ATOM 788 O O . TYR A 1 96 ? 13.818 4.784 -18.828 1.00 66.06 96 TYR A O 1
ATOM 796 N N . ARG A 1 97 ? 15.017 6.523 -19.603 1.00 75.50 97 ARG A N 1
ATOM 797 C CA . ARG A 1 97 ? 16.006 5.683 -20.277 1.00 75.50 97 ARG A CA 1
ATOM 798 C C . ARG A 1 97 ? 16.951 5.040 -19.269 1.00 75.50 97 ARG A C 1
ATOM 800 O O . ARG A 1 97 ? 17.139 3.825 -19.315 1.00 75.50 97 ARG A O 1
ATOM 807 N N . LYS A 1 98 ? 17.469 5.817 -18.315 1.00 74.31 98 LYS A N 1
ATOM 808 C CA . LYS A 1 98 ? 18.292 5.283 -17.217 1.00 74.31 98 LYS A CA 1
ATOM 809 C C . LYS A 1 98 ? 17.513 4.316 -16.324 1.00 74.31 98 LYS A C 1
ATOM 811 O O . LYS A 1 98 ? 18.067 3.299 -15.907 1.00 74.31 98 LYS A O 1
ATOM 816 N N . GLU A 1 99 ? 16.236 4.577 -16.043 1.00 71.56 99 GLU A N 1
ATOM 817 C CA . GLU A 1 99 ? 15.378 3.640 -15.296 1.00 71.56 99 GLU A CA 1
ATOM 818 C C . GLU A 1 99 ? 15.207 2.315 -16.054 1.00 71.56 99 GLU A C 1
ATOM 820 O O . GLU A 1 99 ? 15.354 1.231 -15.483 1.00 71.56 99 GLU A O 1
ATOM 825 N N . TYR A 1 100 ? 14.979 2.391 -17.368 1.00 75.81 100 TYR A N 1
ATOM 826 C CA . TYR A 1 100 ? 14.896 1.204 -18.207 1.00 75.81 100 TYR A CA 1
ATOM 827 C C . TYR A 1 100 ? 16.202 0.402 -18.190 1.00 75.81 100 TYR A C 1
ATOM 829 O O . TYR A 1 100 ? 16.174 -0.792 -17.894 1.00 75.81 100 TYR A O 1
ATOM 837 N N . ASP A 1 101 ? 17.340 1.047 -18.442 1.00 77.12 101 ASP A N 1
ATOM 838 C CA . ASP A 1 101 ? 18.646 0.384 -18.521 1.00 77.12 101 ASP A CA 1
ATOM 839 C C . ASP A 1 101 ? 19.084 -0.200 -17.159 1.00 77.12 101 ASP A C 1
ATOM 841 O O . ASP A 1 101 ? 19.679 -1.276 -17.093 1.00 77.12 101 ASP A O 1
ATOM 845 N N . SER A 1 102 ? 18.723 0.452 -16.049 1.00 78.94 102 SER A N 1
ATOM 846 C CA . SER A 1 102 ? 19.079 0.007 -14.693 1.00 78.94 102 SER A CA 1
ATOM 847 C C . SER A 1 102 ? 18.140 -1.046 -14.093 1.00 78.94 102 SER A C 1
ATOM 849 O O . SER A 1 102 ? 18.575 -1.832 -13.243 1.00 78.94 102 SER A O 1
ATOM 851 N N . TYR A 1 103 ? 16.863 -1.088 -14.488 1.00 75.75 103 TYR A N 1
ATOM 852 C CA . TYR A 1 103 ? 15.871 -2.003 -13.913 1.00 75.75 103 TYR A CA 1
ATOM 853 C C . TYR A 1 103 ? 15.262 -2.956 -14.943 1.00 75.75 103 TYR A C 1
ATOM 855 O O . TYR A 1 103 ? 15.348 -4.171 -14.771 1.00 75.75 103 TYR A O 1
ATOM 863 N N . HIS A 1 104 ? 14.671 -2.441 -16.021 1.00 73.75 104 HIS A N 1
ATOM 864 C CA . HIS A 1 104 ? 13.927 -3.257 -16.989 1.00 73.75 104 HIS A CA 1
ATOM 865 C C . HIS A 1 104 ? 14.814 -4.059 -17.947 1.00 73.75 104 HIS A C 1
ATOM 867 O O . HIS A 1 104 ? 14.421 -5.146 -18.374 1.00 73.75 104 HIS A O 1
ATOM 873 N N . ALA A 1 105 ? 16.008 -3.557 -18.261 1.00 83.25 105 ALA A N 1
ATOM 874 C CA . ALA A 1 105 ? 16.962 -4.221 -19.140 1.00 83.25 105 ALA A CA 1
ATOM 875 C C . ALA A 1 105 ? 17.704 -5.380 -18.454 1.00 83.25 105 ALA A C 1
ATOM 877 O O . ALA A 1 105 ? 18.314 -6.201 -19.144 1.00 83.25 105 ALA A O 1
ATOM 878 N N . LYS A 1 106 ? 17.622 -5.492 -17.116 1.00 86.69 106 LYS A N 1
ATOM 879 C CA . LYS A 1 106 ? 18.263 -6.574 -16.357 1.00 86.69 106 LYS A CA 1
ATOM 880 C C . LYS A 1 106 ? 17.798 -7.944 -16.872 1.00 86.69 106 LYS A C 1
ATOM 882 O O . LYS A 1 106 ? 16.587 -8.165 -16.984 1.00 86.69 106 LYS A O 1
ATOM 887 N N . PRO A 1 107 ? 18.720 -8.886 -17.136 1.00 90.44 107 PRO A N 1
ATOM 888 C CA . PRO A 1 107 ? 18.383 -10.185 -17.723 1.00 90.44 107 PRO A CA 1
ATOM 889 C C . PRO A 1 107 ? 17.359 -10.953 -16.877 1.00 90.44 107 PRO A C 1
ATOM 891 O O . PRO A 1 107 ? 16.369 -11.449 -17.407 1.00 90.44 107 PRO A O 1
ATOM 894 N N . GLU A 1 108 ? 17.512 -10.927 -15.555 1.00 88.50 108 GLU A N 1
ATOM 895 C CA . GLU A 1 108 ? 16.592 -11.558 -14.603 1.00 88.50 108 GLU A CA 1
ATOM 896 C C . GLU A 1 108 ? 15.159 -10.987 -14.683 1.00 88.50 108 GLU A C 1
ATOM 898 O O . GLU A 1 108 ? 14.167 -11.712 -14.596 1.00 88.50 108 GLU A O 1
ATOM 903 N N . GLN A 1 109 ? 15.017 -9.673 -14.881 1.00 88.38 109 GLN A N 1
ATOM 904 C CA . GLN A 1 109 ? 13.704 -9.032 -15.015 1.00 88.38 109 GLN A CA 1
ATOM 905 C C . GLN A 1 109 ? 13.044 -9.389 -16.345 1.00 88.38 109 GLN A C 1
ATOM 907 O O . GLN A 1 109 ? 11.836 -9.651 -16.391 1.00 88.38 109 GLN A O 1
ATOM 912 N N . ARG A 1 110 ? 13.837 -9.455 -17.422 1.00 88.75 110 ARG A N 1
ATOM 913 C CA . ARG A 1 110 ? 13.375 -9.919 -18.736 1.00 88.75 110 ARG A CA 1
ATOM 914 C C . ARG A 1 110 ? 12.900 -11.365 -18.670 1.00 88.75 110 ARG A C 1
ATOM 916 O O . ARG A 1 110 ? 11.832 -11.665 -19.201 1.00 88.75 110 ARG A O 1
ATOM 923 N N . GLU A 1 111 ? 13.631 -12.228 -17.973 1.00 92.19 111 GLU A N 1
ATOM 924 C CA . GLU A 1 111 ? 13.259 -13.627 -17.770 1.00 92.19 111 GLU A CA 1
ATOM 925 C C . GLU A 1 111 ? 11.963 -13.763 -16.962 1.00 92.19 111 GLU A C 1
ATOM 927 O O . GLU A 1 111 ? 11.018 -14.417 -17.411 1.00 92.19 111 GLU A O 1
ATOM 932 N N . ARG A 1 112 ? 11.849 -13.059 -15.827 1.00 92.69 112 ARG A N 1
ATOM 933 C CA . ARG A 1 112 ? 10.610 -13.026 -15.033 1.00 92.69 112 ARG A CA 1
ATOM 934 C C . ARG A 1 112 ? 9.421 -12.510 -15.838 1.00 92.69 112 ARG A C 1
ATOM 936 O O . ARG A 1 112 ? 8.309 -13.017 -15.687 1.00 92.69 112 ARG A O 1
ATOM 943 N N . ASN A 1 113 ? 9.620 -11.503 -16.687 1.00 91.19 113 ASN A N 1
ATOM 944 C CA . ASN A 1 113 ? 8.561 -10.989 -17.554 1.00 91.19 113 ASN A CA 1
ATOM 945 C C . ASN A 1 113 ? 8.177 -11.999 -18.647 1.00 91.19 113 ASN A C 1
ATOM 947 O O . ASN A 1 113 ? 6.994 -12.247 -18.874 1.00 91.19 113 ASN A O 1
ATOM 951 N N . ALA A 1 114 ? 9.161 -12.643 -19.280 1.00 92.62 114 ALA A N 1
ATOM 952 C CA . ALA A 1 114 ? 8.926 -13.702 -20.256 1.00 92.62 114 ALA A CA 1
ATOM 953 C C . ALA A 1 114 ? 8.165 -14.883 -19.633 1.00 92.62 114 ALA A C 1
ATOM 955 O O . ALA A 1 114 ? 7.232 -15.408 -20.240 1.00 92.62 114 ALA A O 1
ATOM 956 N N . ALA A 1 115 ? 8.499 -15.273 -18.402 1.00 94.00 115 ALA A N 1
ATOM 957 C CA . ALA A 1 115 ? 7.786 -16.309 -17.666 1.00 94.00 115 ALA A CA 1
ATOM 958 C C . ALA A 1 115 ? 6.324 -15.920 -17.373 1.00 94.00 115 ALA A C 1
ATOM 960 O O . ALA A 1 115 ? 5.428 -16.706 -17.682 1.00 94.00 115 ALA A O 1
ATOM 961 N N . ARG A 1 116 ? 6.055 -14.680 -16.935 1.00 92.88 116 ARG A N 1
ATOM 962 C CA . ARG A 1 116 ? 4.680 -14.154 -16.778 1.00 92.88 116 ARG A CA 1
ATOM 963 C C . ARG A 1 116 ? 3.893 -14.158 -18.087 1.00 92.88 116 ARG A C 1
ATOM 965 O O . ARG A 1 116 ? 2.730 -14.562 -18.114 1.00 92.88 116 ARG A O 1
ATOM 972 N N . LEU A 1 117 ? 4.520 -13.745 -19.188 1.00 93.50 117 LEU A N 1
ATOM 973 C CA . LEU A 1 117 ? 3.895 -13.766 -20.512 1.00 93.50 117 LEU A CA 1
ATOM 974 C C . LEU A 1 117 ? 3.580 -15.195 -20.968 1.00 93.50 117 LEU A C 1
ATOM 976 O O . LEU A 1 117 ? 2.498 -15.426 -21.508 1.00 93.50 117 LEU A O 1
ATOM 980 N N . ARG A 1 118 ? 4.474 -16.164 -20.714 1.00 93.88 118 ARG A N 1
ATOM 981 C CA . ARG A 1 118 ? 4.215 -17.594 -20.961 1.00 93.88 118 ARG A CA 1
ATOM 982 C C . ARG A 1 118 ? 3.001 -18.082 -20.164 1.00 93.88 118 ARG A C 1
ATOM 984 O O . ARG A 1 118 ? 2.105 -18.678 -20.759 1.00 93.88 118 ARG A O 1
ATOM 991 N N . ALA A 1 119 ? 2.914 -17.746 -18.876 1.00 93.38 119 ALA A N 1
ATOM 992 C CA . ALA A 1 119 ? 1.765 -18.076 -18.028 1.00 93.38 119 ALA A CA 1
ATOM 993 C C . ALA A 1 119 ? 0.447 -17.499 -18.575 1.00 93.38 119 ALA A C 1
ATOM 995 O O . ALA A 1 119 ? -0.550 -18.213 -18.705 1.00 93.38 119 ALA A O 1
ATOM 996 N N . ARG A 1 120 ? 0.442 -16.212 -18.964 1.00 92.69 120 ARG A N 1
ATOM 997 C CA . ARG A 1 120 ? -0.746 -15.562 -19.544 1.00 92.69 120 ARG A CA 1
ATOM 998 C C . ARG A 1 120 ? -1.149 -16.204 -20.862 1.00 92.69 120 ARG A C 1
ATOM 1000 O O . ARG A 1 120 ? -2.325 -16.504 -21.033 1.00 92.69 120 ARG A O 1
ATOM 1007 N N . ARG A 1 121 ? -0.199 -16.465 -21.765 1.00 93.00 121 ARG A N 1
ATOM 1008 C CA . ARG A 1 121 ? -0.469 -17.150 -23.041 1.00 93.00 121 ARG A CA 1
ATOM 1009 C C . ARG A 1 121 ? -1.059 -18.540 -22.820 1.00 93.00 121 ARG A C 1
ATOM 1011 O O . ARG A 1 121 ? -2.012 -18.894 -23.505 1.00 93.00 121 ARG A O 1
ATOM 1018 N N . LEU A 1 122 ? -0.554 -19.294 -21.842 1.00 92.31 122 LEU A N 1
ATOM 1019 C CA . LEU A 1 122 ? -1.092 -20.605 -21.478 1.00 92.31 122 LEU A CA 1
ATOM 1020 C C . LEU A 1 122 ? -2.549 -20.496 -21.004 1.00 92.31 122 LEU A C 1
ATOM 1022 O O . LEU A 1 122 ? -3.402 -21.248 -21.472 1.00 92.31 122 LEU A O 1
ATOM 1026 N N . MET A 1 123 ? -2.859 -19.535 -20.129 1.00 91.62 123 MET A N 1
ATOM 1027 C CA . MET A 1 123 ? -4.232 -19.325 -19.648 1.00 91.62 123 MET A CA 1
ATOM 1028 C C . MET A 1 123 ? -5.186 -18.828 -20.739 1.00 91.62 123 MET A C 1
ATOM 1030 O O . MET A 1 123 ? -6.348 -19.234 -20.749 1.00 91.62 123 MET A O 1
ATOM 1034 N N . VAL A 1 124 ? -4.701 -18.004 -21.675 1.00 91.62 124 VAL A N 1
ATOM 1035 C CA . VAL A 1 124 ? -5.466 -17.579 -22.859 1.00 91.62 124 VAL A CA 1
ATOM 1036 C C . VAL A 1 124 ? -5.732 -18.771 -23.778 1.00 91.62 124 VAL A C 1
ATOM 1038 O O . VAL A 1 124 ? -6.871 -18.983 -24.177 1.00 91.62 124 VAL A O 1
ATOM 1041 N N . LYS A 1 125 ? -4.721 -19.614 -24.040 1.00 92.00 125 LYS A N 1
ATOM 1042 C CA . LYS A 1 125 ? -4.867 -20.841 -24.844 1.00 92.00 125 LYS A CA 1
ATOM 1043 C C . LYS A 1 125 ? -5.878 -21.820 -24.235 1.00 92.00 125 LYS A C 1
ATOM 1045 O O . LYS A 1 125 ? -6.582 -22.499 -24.967 1.00 92.00 125 LYS A O 1
ATOM 1050 N N . LYS A 1 126 ? -5.973 -21.874 -22.903 1.00 90.19 126 LYS A N 1
ATOM 1051 C CA . LYS A 1 126 ? -6.976 -22.671 -22.173 1.00 90.19 126 LYS A CA 1
ATOM 1052 C C . LYS A 1 126 ? -8.360 -22.006 -22.082 1.00 90.19 126 LYS A C 1
ATOM 1054 O O . LYS A 1 126 ? -9.229 -22.549 -21.407 1.00 90.19 126 LYS A O 1
ATOM 1059 N N . GLY A 1 127 ? -8.555 -20.820 -22.661 1.00 89.06 127 GLY A N 1
ATOM 1060 C CA . GLY A 1 127 ? -9.821 -20.080 -22.607 1.00 89.06 127 GLY A CA 1
ATOM 1061 C C . GLY A 1 127 ? -10.178 -19.505 -21.229 1.00 89.06 127 GLY A C 1
ATOM 1062 O O . GLY A 1 127 ? -11.288 -19.022 -21.034 1.00 89.06 127 GLY A O 1
ATOM 1063 N N . LYS A 1 128 ? -9.258 -19.533 -20.254 1.00 86.12 128 LYS A N 1
ATOM 1064 C CA . LYS A 1 128 ? -9.500 -19.036 -18.884 1.00 86.12 128 LYS A CA 1
ATOM 1065 C C . LYS A 1 128 ? -9.269 -17.530 -18.740 1.00 86.12 128 LYS A C 1
ATOM 1067 O O . LYS A 1 128 ? -9.688 -16.940 -17.747 1.00 86.12 128 LYS A O 1
ATOM 1072 N N . ALA A 1 129 ? -8.568 -16.934 -19.700 1.00 87.12 129 ALA A N 1
ATOM 1073 C CA . ALA A 1 129 ? -8.161 -15.538 -19.709 1.00 87.12 129 ALA A CA 1
ATOM 1074 C C . ALA A 1 129 ? -8.427 -14.912 -21.083 1.00 87.12 129 ALA A C 1
ATOM 1076 O O . ALA A 1 129 ? -8.123 -15.518 -22.108 1.00 87.12 129 ALA A O 1
ATOM 1077 N N . VAL A 1 130 ? -8.937 -13.682 -21.106 1.00 88.69 130 VAL A N 1
ATOM 1078 C CA . VAL A 1 130 ? -9.251 -12.931 -22.334 1.00 88.69 130 VAL A CA 1
ATOM 1079 C C . VAL A 1 130 ? -8.646 -11.529 -22.246 1.00 88.69 130 VAL A C 1
ATOM 1081 O O . VAL A 1 130 ? -8.342 -11.019 -21.166 1.00 88.69 130 VAL A O 1
ATOM 1084 N N . LYS A 1 131 ? -8.397 -10.880 -23.386 1.00 84.19 131 LYS A N 1
ATOM 1085 C CA . LYS A 1 131 ? -7.994 -9.468 -23.389 1.00 84.19 131 LYS A CA 1
ATOM 1086 C C . LYS A 1 131 ? -9.138 -8.633 -22.787 1.00 84.19 131 LYS A C 1
ATOM 1088 O O . LYS A 1 131 ? -10.280 -8.797 -23.191 1.00 84.19 131 LYS A O 1
ATOM 1093 N N . HIS A 1 132 ? -8.831 -7.748 -21.838 1.00 83.88 132 HIS A N 1
ATOM 1094 C CA . HIS A 1 132 ? -9.801 -6.877 -21.143 1.00 83.88 132 HIS A CA 1
ATOM 1095 C C . HIS A 1 132 ? -10.780 -7.560 -20.166 1.00 83.88 132 HIS A C 1
ATOM 1097 O O . HIS A 1 132 ? -11.721 -6.921 -19.704 1.00 83.88 132 HIS A O 1
ATOM 1103 N N . ASP A 1 133 ? -10.518 -8.798 -19.743 1.00 84.25 133 ASP A N 1
ATOM 1104 C CA . ASP A 1 133 ? -11.326 -9.503 -18.731 1.00 84.25 133 ASP A CA 1
ATOM 1105 C C . ASP A 1 133 ? -11.183 -8.962 -17.292 1.00 84.25 133 ASP A C 1
ATOM 1107 O O . ASP A 1 133 ? -11.872 -9.428 -16.387 1.00 84.25 133 ASP A O 1
ATOM 1111 N N . LYS A 1 134 ? -10.287 -7.989 -17.061 1.00 87.38 134 LYS A N 1
ATOM 1112 C CA . LYS A 1 134 ? -9.904 -7.465 -15.732 1.00 87.38 134 LYS A CA 1
ATOM 1113 C C . LYS A 1 134 ? -9.440 -8.562 -14.755 1.00 87.38 134 LYS A C 1
ATOM 1115 O O . LYS A 1 134 ? -9.489 -8.371 -13.534 1.00 87.38 134 LYS A O 1
ATOM 1120 N N . LYS A 1 135 ? -8.972 -9.699 -15.280 1.00 90.12 135 LYS A N 1
ATOM 1121 C CA . LYS A 1 135 ? -8.431 -10.811 -14.500 1.00 90.12 135 LYS A CA 1
ATOM 1122 C C . LYS A 1 135 ? -6.938 -10.963 -14.753 1.00 90.12 135 LYS A C 1
ATOM 1124 O O . LYS A 1 135 ? -6.478 -10.887 -15.892 1.00 90.12 135 LYS A O 1
ATOM 1129 N N . ASP A 1 136 ? -6.202 -11.268 -13.696 1.00 91.25 136 ASP A N 1
ATOM 1130 C CA . ASP A 1 136 ? -4.763 -11.506 -13.750 1.00 91.25 136 ASP A CA 1
ATOM 1131 C C . ASP A 1 136 ? -4.465 -13.000 -13.593 1.00 91.25 136 ASP A C 1
ATOM 1133 O O . ASP A 1 136 ? -5.247 -13.750 -13.003 1.00 91.25 136 ASP A O 1
ATOM 1137 N N . VAL A 1 137 ? -3.325 -13.436 -14.136 1.00 92.31 137 VAL A N 1
ATOM 1138 C CA . VAL A 1 137 ? -2.780 -14.763 -13.827 1.00 92.31 137 VAL A CA 1
ATOM 1139 C C . VAL A 1 137 ? -2.013 -14.657 -12.519 1.00 92.31 137 VAL A C 1
ATOM 1141 O O . VAL A 1 137 ? -1.114 -13.826 -12.405 1.00 92.31 137 VAL A O 1
ATOM 1144 N N . HIS A 1 138 ? -2.400 -15.479 -11.553 1.00 92.75 138 HIS A N 1
ATOM 1145 C CA . HIS A 1 138 ? -1.838 -15.518 -10.214 1.00 92.75 138 HIS A CA 1
ATOM 1146 C C . HIS A 1 138 ? -1.037 -16.803 -10.014 1.00 92.75 138 HIS A C 1
ATOM 1148 O O . HIS A 1 138 ? -1.535 -17.902 -10.285 1.00 92.75 138 HIS A O 1
ATOM 1154 N N . HIS A 1 139 ? 0.194 -16.629 -9.543 1.00 92.56 139 HIS A N 1
ATOM 1155 C CA . HIS A 1 139 ? 1.119 -17.677 -9.128 1.00 92.56 139 HIS A CA 1
ATOM 1156 C C . HIS A 1 139 ? 0.968 -17.869 -7.618 1.00 92.56 139 HIS A C 1
ATOM 1158 O O . HIS A 1 139 ? 1.317 -16.965 -6.862 1.00 92.56 139 HIS A O 1
ATOM 1164 N N . LYS A 1 140 ? 0.446 -19.019 -7.175 1.00 89.25 140 LYS A N 1
ATOM 1165 C CA . LYS A 1 140 ? 0.159 -19.272 -5.746 1.00 89.25 140 LYS A CA 1
ATOM 1166 C C . LYS A 1 140 ? 1.412 -19.247 -4.865 1.00 89.25 140 LYS A C 1
ATOM 1168 O O . LYS A 1 140 ? 1.331 -18.970 -3.674 1.00 89.25 140 LYS A O 1
ATOM 1173 N N . ASP A 1 141 ? 2.563 -19.562 -5.446 1.00 88.44 141 ASP A N 1
ATOM 1174 C CA . ASP A 1 141 ? 3.871 -19.555 -4.790 1.00 88.44 141 ASP A CA 1
ATOM 1175 C C . ASP A 1 141 ? 4.615 -18.211 -4.894 1.00 88.44 141 ASP A C 1
ATOM 1177 O O . ASP A 1 141 ? 5.755 -18.108 -4.444 1.00 88.44 141 ASP A O 1
ATOM 1181 N N . ASN A 1 142 ? 4.002 -17.182 -5.495 1.00 85.62 142 ASN A N 1
ATOM 1182 C CA . ASN A 1 142 ? 4.623 -15.885 -5.782 1.00 85.62 142 ASN A CA 1
ATOM 1183 C C . ASN A 1 142 ? 5.935 -15.968 -6.591 1.00 85.62 142 ASN A C 1
ATOM 1185 O O . ASN A 1 142 ? 6.714 -15.010 -6.616 1.00 85.62 142 ASN A O 1
ATOM 1189 N N . ASN A 1 143 ? 6.162 -17.072 -7.315 1.00 89.69 143 ASN A N 1
ATOM 1190 C CA . ASN A 1 143 ? 7.315 -17.243 -8.189 1.00 89.69 143 ASN A CA 1
ATOM 1191 C C . ASN A 1 143 ? 6.900 -17.178 -9.670 1.00 89.69 143 ASN A C 1
ATOM 1193 O O . ASN A 1 143 ? 6.358 -18.145 -10.210 1.00 89.69 143 ASN A O 1
ATOM 1197 N N . PRO A 1 144 ? 7.230 -16.087 -10.389 1.00 90.06 144 PRO A N 1
ATOM 1198 C CA . PRO A 1 144 ? 6.921 -15.947 -11.810 1.00 90.06 144 PRO A CA 1
ATOM 1199 C C . PRO A 1 144 ? 7.498 -17.041 -12.714 1.00 90.06 144 PRO A C 1
ATOM 1201 O O . PRO A 1 144 ? 7.014 -17.204 -13.833 1.00 90.06 144 PRO A O 1
ATOM 1204 N N . LEU A 1 145 ? 8.556 -17.731 -12.273 1.00 92.12 145 LEU A N 1
ATOM 1205 C CA . LEU A 1 145 ? 9.238 -18.771 -13.043 1.00 92.12 145 LEU A CA 1
ATOM 1206 C C . LEU A 1 145 ? 8.506 -20.122 -12.979 1.00 92.12 145 LEU A C 1
ATOM 1208 O O . LEU A 1 145 ? 8.684 -20.941 -13.880 1.00 92.12 145 LEU A O 1
ATOM 1212 N N . ASN A 1 146 ? 7.645 -20.336 -11.978 1.00 93.31 146 ASN A N 1
ATOM 1213 C CA . ASN A 1 146 ? 6.876 -21.567 -11.823 1.00 93.31 146 ASN A CA 1
ATOM 1214 C C . ASN A 1 146 ? 5.542 -21.497 -12.588 1.00 93.31 146 ASN A C 1
ATOM 1216 O O . ASN A 1 146 ? 4.510 -21.076 -12.063 1.00 93.31 146 ASN A O 1
ATOM 1220 N N . ASN A 1 147 ? 5.556 -21.937 -13.845 1.00 92.06 147 ASN A N 1
ATOM 1221 C CA . ASN A 1 147 ? 4.387 -21.904 -14.729 1.00 92.06 147 ASN A CA 1
ATOM 1222 C C . ASN A 1 147 ? 3.565 -23.201 -14.744 1.00 92.06 147 ASN A C 1
ATOM 1224 O O . ASN A 1 147 ? 2.798 -23.431 -15.687 1.00 92.06 147 ASN A O 1
ATOM 1228 N N . ASP A 1 148 ? 3.692 -24.032 -13.711 1.00 91.62 148 ASP A N 1
ATOM 1229 C CA . ASP A 1 148 ? 2.908 -25.252 -13.597 1.00 91.62 148 ASP A CA 1
ATOM 1230 C C . ASP A 1 148 ? 1.416 -24.949 -13.535 1.00 91.62 148 ASP A C 1
ATOM 1232 O O . ASP A 1 148 ? 0.941 -24.050 -12.840 1.00 91.62 148 ASP A O 1
ATOM 1236 N N . THR A 1 149 ? 0.627 -25.739 -14.255 1.00 87.75 149 THR A N 1
ATOM 1237 C CA . THR A 1 149 ? -0.798 -25.431 -14.428 1.00 87.75 149 THR A CA 1
ATOM 1238 C C . THR A 1 149 ? -1.609 -25.531 -13.133 1.00 87.75 149 THR A C 1
ATOM 1240 O O . THR A 1 149 ? -2.672 -24.922 -13.049 1.00 87.75 149 THR A O 1
ATOM 1243 N N . ASN A 1 150 ? -1.080 -26.242 -12.130 1.00 92.06 150 ASN A N 1
ATOM 1244 C CA . ASN A 1 150 ? -1.637 -26.343 -10.779 1.00 92.06 150 ASN A CA 1
ATOM 1245 C C . ASN A 1 150 ? -1.278 -25.126 -9.900 1.00 92.06 150 ASN A C 1
ATOM 1247 O O . ASN A 1 150 ? -2.043 -24.772 -8.993 1.00 92.06 150 ASN A O 1
ATOM 1251 N N . ASN A 1 151 ? -0.141 -24.478 -10.186 1.00 93.00 151 ASN A N 1
ATOM 1252 C CA . ASN A 1 151 ? 0.323 -23.259 -9.522 1.00 93.00 151 ASN A CA 1
ATOM 1253 C C . ASN A 1 151 ? -0.369 -22.002 -10.075 1.00 93.00 151 ASN A C 1
ATOM 1255 O O . ASN A 1 151 ? -0.596 -21.037 -9.348 1.00 93.00 151 ASN A O 1
ATOM 1259 N N . LEU A 1 152 ? -0.754 -22.027 -11.354 1.00 92.50 152 LEU A N 1
ATOM 1260 C CA . LEU A 1 152 ? -1.419 -20.911 -12.017 1.00 92.50 152 LEU A CA 1
ATOM 1261 C C . LEU A 1 152 ? -2.930 -20.896 -11.755 1.00 92.50 152 LEU A C 1
ATOM 1263 O O . LEU A 1 152 ? -3.636 -21.891 -11.915 1.00 92.50 152 LEU A O 1
ATOM 1267 N N . SER A 1 153 ? -3.463 -19.717 -11.458 1.00 92.75 153 SER A N 1
ATOM 1268 C CA . SER A 1 153 ? -4.904 -19.467 -11.363 1.00 92.75 153 SER A CA 1
ATOM 1269 C C . SER A 1 153 ? -5.271 -18.151 -12.048 1.00 92.75 153 SER A C 1
ATOM 1271 O O . SER A 1 153 ? -4.409 -17.312 -12.292 1.00 92.75 153 SER A O 1
ATOM 1273 N N . VAL A 1 154 ? -6.541 -17.980 -12.424 1.00 93.12 154 VAL A N 1
ATOM 1274 C CA . VAL A 1 154 ? -7.042 -16.705 -12.957 1.00 93.12 154 VAL A CA 1
ATOM 1275 C C . VAL A 1 154 ? -7.933 -16.081 -11.895 1.00 93.12 154 VAL A C 1
ATOM 1277 O O . VAL A 1 154 ? -8.977 -16.632 -11.555 1.00 93.12 154 VAL A O 1
ATOM 1280 N N . VAL A 1 155 ? -7.515 -14.932 -11.379 1.00 92.50 155 VAL A N 1
ATOM 1281 C CA . VAL A 1 155 ? -8.170 -14.231 -10.267 1.00 92.50 155 VAL A CA 1
ATOM 1282 C C . VAL A 1 155 ? -8.453 -12.782 -10.654 1.00 92.50 155 VAL A C 1
ATOM 1284 O O . VAL A 1 155 ? -7.998 -12.290 -11.686 1.00 92.50 155 VAL A O 1
ATOM 1287 N N . THR A 1 156 ? -9.211 -12.064 -9.829 1.00 91.62 156 THR A N 1
ATOM 1288 C CA . THR A 1 156 ? -9.421 -10.626 -10.047 1.00 91.62 156 THR A CA 1
ATOM 1289 C C . THR A 1 156 ? -8.128 -9.841 -9.804 1.00 91.62 156 THR A C 1
ATOM 1291 O O . THR A 1 156 ? -7.340 -10.188 -8.923 1.00 91.62 156 THR A O 1
ATOM 1294 N N . GLN A 1 157 ? -7.936 -8.733 -10.532 1.00 89.31 157 GLN A N 1
ATOM 1295 C CA . GLN A 1 157 ? -6.810 -7.811 -10.306 1.00 89.31 157 GLN A CA 1
ATOM 1296 C C . GLN A 1 157 ? -6.693 -7.369 -8.845 1.00 89.31 157 GLN A C 1
ATOM 1298 O O . GLN A 1 157 ? -5.592 -7.269 -8.309 1.00 89.31 157 GLN A O 1
ATOM 1303 N N . LYS A 1 158 ? -7.836 -7.104 -8.195 1.00 91.31 158 LYS A N 1
ATOM 1304 C CA . LYS A 1 158 ? -7.873 -6.680 -6.794 1.00 91.31 158 LYS A CA 1
ATOM 1305 C C . LYS A 1 158 ? -7.230 -7.736 -5.903 1.00 91.31 158 LYS A C 1
ATOM 1307 O O . LYS A 1 158 ? -6.308 -7.395 -5.178 1.00 91.31 158 LYS A O 1
ATOM 1312 N N . TYR A 1 159 ? -7.671 -8.990 -6.016 1.00 90.25 159 TYR A N 1
ATOM 1313 C CA . TYR A 1 159 ? -7.148 -10.088 -5.208 1.00 90.25 159 TYR A CA 1
ATOM 1314 C C . TYR A 1 159 ? -5.645 -10.301 -5.434 1.00 90.25 159 TYR A C 1
ATOM 1316 O O . TYR A 1 159 ? -4.886 -10.271 -4.471 1.00 90.25 159 TYR A O 1
ATOM 1324 N N . ASN A 1 160 ? -5.196 -10.401 -6.693 1.00 89.19 160 ASN A N 1
ATOM 1325 C CA . ASN A 1 160 ? -3.780 -10.631 -7.020 1.00 89.19 160 ASN A CA 1
ATOM 1326 C C . ASN A 1 160 ? -2.852 -9.531 -6.474 1.00 89.19 160 ASN A C 1
ATOM 1328 O O . ASN A 1 160 ? -1.727 -9.788 -6.067 1.00 89.19 160 ASN A O 1
ATOM 1332 N N . ARG A 1 161 ? -3.326 -8.279 -6.454 1.00 88.62 161 ARG A N 1
ATOM 1333 C CA . ARG A 1 161 ? -2.557 -7.136 -5.940 1.00 88.62 161 ARG A CA 1
ATOM 1334 C C . ARG A 1 161 ? -2.625 -7.001 -4.422 1.00 88.62 161 ARG A C 1
ATOM 1336 O O . ARG A 1 161 ? -1.859 -6.208 -3.880 1.00 88.62 161 ARG A O 1
ATOM 1343 N N . THR A 1 162 ? -3.570 -7.655 -3.744 1.00 87.94 162 THR A N 1
ATOM 1344 C CA . THR A 1 162 ? -3.726 -7.603 -2.279 1.00 87.94 162 THR A CA 1
ATOM 1345 C C . THR A 1 162 ? -3.138 -8.811 -1.572 1.00 87.94 162 THR A C 1
ATOM 1347 O O . THR A 1 162 ? -2.603 -8.633 -0.486 1.00 87.94 162 THR A O 1
ATOM 1350 N N . GLU A 1 163 ? -3.208 -9.997 -2.179 1.00 83.94 163 GLU A N 1
ATOM 1351 C CA . GLU A 1 163 ? -2.768 -11.267 -1.584 1.00 83.94 163 GLU A CA 1
ATOM 1352 C C . GLU A 1 163 ? -1.327 -11.220 -1.045 1.00 83.94 163 GLU A C 1
ATOM 1354 O O . GLU A 1 163 ? -1.158 -11.562 0.126 1.00 83.94 163 GLU A O 1
ATOM 1359 N N . PRO A 1 164 ? -0.330 -10.654 -1.762 1.00 84.31 164 PRO A N 1
ATOM 1360 C CA . PRO A 1 164 ? 1.035 -10.598 -1.244 1.00 84.31 164 PRO A CA 1
ATOM 1361 C C . PRO A 1 164 ? 1.169 -9.812 0.065 1.00 84.31 164 PRO A C 1
ATOM 1363 O O . PRO A 1 164 ? 1.998 -10.157 0.894 1.00 84.31 164 PRO A O 1
ATOM 1366 N N . ARG A 1 165 ? 0.339 -8.776 0.276 1.00 83.00 165 ARG A N 1
ATOM 1367 C CA . ARG A 1 165 ? 0.376 -7.964 1.508 1.00 83.00 165 ARG A CA 1
ATOM 1368 C C . ARG A 1 165 ? -0.250 -8.690 2.694 1.00 83.00 165 ARG A C 1
ATOM 1370 O O . ARG A 1 165 ? 0.220 -8.545 3.812 1.00 83.00 165 ARG A O 1
ATOM 1377 N N . LEU A 1 166 ? -1.308 -9.461 2.445 1.00 77.31 166 LEU A N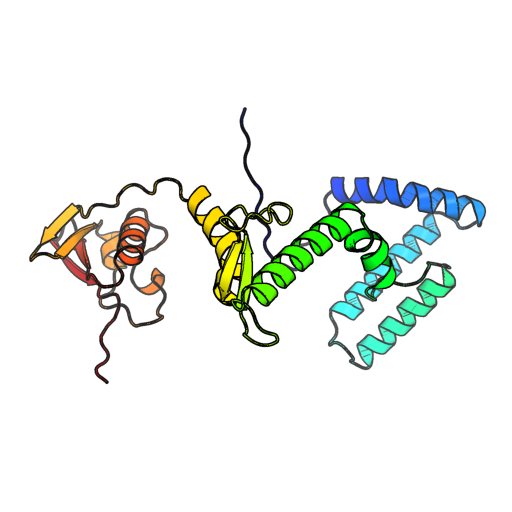 1
ATOM 1378 C CA . LEU A 1 166 ? -2.018 -10.194 3.496 1.00 77.31 166 LEU A CA 1
ATOM 1379 C C . LEU A 1 166 ? -1.133 -11.286 4.108 1.00 77.31 166 LEU A C 1
ATOM 1381 O O . LEU A 1 166 ? -1.166 -11.498 5.313 1.00 77.31 166 LEU A O 1
ATOM 1385 N N . ARG A 1 167 ? -0.277 -11.918 3.297 1.00 71.38 167 ARG A N 1
ATOM 1386 C CA . ARG A 1 167 ? 0.684 -12.917 3.775 1.00 71.38 167 ARG A CA 1
ATOM 1387 C C . ARG A 1 167 ? 1.681 -12.343 4.787 1.00 71.38 167 ARG A C 1
ATOM 1389 O O . ARG A 1 167 ? 2.039 -13.037 5.734 1.00 71.38 167 ARG A O 1
ATOM 1396 N N . ASP A 1 168 ? 2.134 -11.107 4.591 1.00 68.38 168 ASP A N 1
ATOM 1397 C CA . ASP A 1 168 ? 3.053 -10.451 5.527 1.00 68.38 168 ASP A CA 1
ATOM 1398 C C . ASP A 1 168 ? 2.352 -10.106 6.852 1.00 68.38 168 ASP A C 1
ATOM 1400 O O . ASP A 1 168 ? 2.949 -10.267 7.918 1.00 68.38 168 ASP A O 1
ATOM 1404 N N . GLU A 1 169 ? 1.073 -9.711 6.801 1.00 62.19 169 GLU A N 1
ATOM 1405 C CA . GLU A 1 169 ? 0.251 -9.462 7.995 1.00 62.19 169 GLU A CA 1
ATOM 1406 C C . GLU A 1 169 ? 0.053 -10.736 8.835 1.00 62.19 169 GLU A C 1
ATOM 1408 O O . GLU A 1 169 ? 0.157 -10.681 10.059 1.00 62.19 169 GLU A O 1
ATOM 1413 N N . ASP A 1 170 ? -0.145 -11.894 8.200 1.00 59.53 170 ASP A N 1
ATOM 1414 C CA . ASP A 1 170 ? -0.274 -13.178 8.904 1.00 59.53 170 ASP A CA 1
ATOM 1415 C C . ASP A 1 170 ? 1.046 -13.629 9.567 1.00 59.53 170 ASP A C 1
ATOM 1417 O O . ASP A 1 170 ? 1.032 -14.326 10.581 1.00 59.53 170 ASP A O 1
ATOM 1421 N N . ILE A 1 171 ? 2.203 -13.226 9.025 1.00 58.56 171 ILE A N 1
ATOM 1422 C CA . ILE A 1 171 ? 3.535 -13.571 9.560 1.00 58.56 171 ILE A CA 1
ATOM 1423 C C . ILE A 1 171 ? 3.931 -12.679 10.754 1.00 58.56 171 ILE A C 1
ATOM 1425 O O . ILE A 1 171 ? 4.758 -13.089 11.576 1.00 58.56 171 ILE A O 1
ATOM 1429 N N . ASP A 1 172 ? 3.396 -11.458 10.837 1.00 52.53 172 ASP A N 1
ATOM 1430 C CA . ASP A 1 172 ? 3.618 -10.526 11.957 1.00 52.53 172 ASP A CA 1
ATOM 1431 C C . ASP A 1 172 ? 2.464 -10.501 12.970 1.00 52.53 172 ASP A C 1
ATOM 1433 O O . ASP A 1 172 ? 2.553 -9.876 14.030 1.00 52.53 172 ASP A O 1
ATOM 1437 N N . ALA A 1 173 ? 1.403 -11.264 12.699 1.00 53.12 173 ALA A N 1
ATOM 1438 C CA . ALA A 1 173 ? 0.430 -11.676 13.693 1.00 53.12 173 ALA A CA 1
ATOM 1439 C C . ALA A 1 173 ? 1.103 -12.628 14.697 1.00 53.12 173 ALA A C 1
ATOM 1441 O O . ALA A 1 173 ? 0.882 -13.839 14.712 1.00 53.12 173 ALA A O 1
ATOM 1442 N N . THR A 1 174 ? 1.934 -12.063 15.577 1.00 47.78 174 THR A N 1
ATOM 1443 C CA . THR A 1 174 ? 2.211 -12.660 16.885 1.00 47.78 174 THR A CA 1
ATOM 1444 C C . THR A 1 174 ? 0.878 -13.149 17.454 1.00 47.78 174 THR A C 1
ATOM 1446 O O . THR A 1 174 ? -0.116 -12.421 17.326 1.00 47.78 174 THR A O 1
ATOM 1449 N N . PRO A 1 175 ? 0.806 -14.377 18.007 1.00 47.91 175 PRO A N 1
ATOM 1450 C CA . PRO A 1 175 ? -0.431 -14.911 18.551 1.00 47.91 175 PRO A CA 1
ATOM 1451 C C . PRO A 1 175 ? -0.890 -13.949 19.637 1.00 47.91 175 PRO A C 1
ATOM 1453 O O . PRO A 1 175 ? -0.381 -13.939 20.755 1.00 47.91 175 PRO A O 1
ATOM 1456 N N . THR A 1 176 ? -1.801 -13.056 19.261 1.00 51.44 176 THR A N 1
ATOM 1457 C CA . THR A 1 176 ? -2.407 -12.124 20.189 1.00 51.44 176 THR A CA 1
ATOM 1458 C C . THR A 1 176 ? -3.134 -13.030 21.164 1.00 51.44 176 THR A C 1
ATOM 1460 O O . THR A 1 176 ? -3.930 -13.845 20.673 1.00 51.44 176 T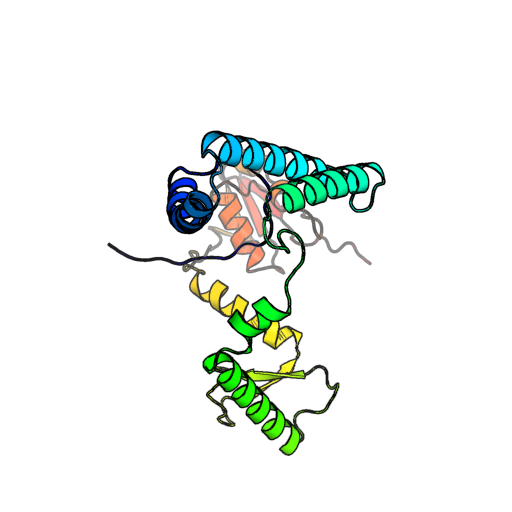HR A O 1
ATOM 1463 N N . PRO A 1 177 ? -2.852 -12.952 22.478 1.00 55.25 177 PRO A N 1
ATOM 1464 C CA . PRO A 1 177 ? -3.485 -13.831 23.448 1.00 55.25 177 PRO A CA 1
ATOM 1465 C C . PRO A 1 177 ? -4.983 -13.833 23.168 1.00 55.25 177 PRO A C 1
ATOM 1467 O O . PRO A 1 177 ? -5.556 -12.786 22.841 1.00 55.25 177 PRO A O 1
ATOM 1470 N N . GLU A 1 178 ? -5.591 -15.016 23.161 1.00 60.59 178 GLU A N 1
ATOM 1471 C CA . GLU A 1 178 ? -7.034 -15.144 23.024 1.00 60.59 178 GLU A CA 1
ATOM 1472 C C . GLU A 1 178 ? -7.662 -14.299 24.128 1.00 60.59 178 GLU A C 1
ATOM 1474 O O . GLU A 1 178 ? -7.657 -14.671 25.295 1.00 60.59 178 GLU A O 1
ATOM 1479 N N . VAL A 1 179 ? -8.103 -13.089 23.773 1.00 66.88 179 VAL A N 1
ATOM 1480 C CA . VAL A 1 179 ? -8.739 -12.177 24.716 1.00 66.88 179 VAL A CA 1
ATOM 1481 C C . VAL A 1 179 ? -10.111 -12.772 25.002 1.00 66.88 179 VAL A C 1
ATOM 1483 O O . VAL A 1 179 ? -11.077 -12.501 24.285 1.00 66.88 179 VAL A O 1
ATOM 1486 N N . ALA A 1 180 ? -10.160 -13.666 25.984 1.00 72.12 180 ALA A N 1
ATOM 1487 C CA . ALA A 1 180 ? -11.390 -14.199 26.527 1.00 72.12 180 ALA A CA 1
ATOM 1488 C C . ALA A 1 180 ? -12.102 -13.089 27.318 1.00 72.12 180 ALA A C 1
ATOM 1490 O O . ALA A 1 180 ? -11.434 -12.251 27.928 1.00 72.12 180 ALA A O 1
ATOM 1491 N N . PRO A 1 181 ? -13.441 -13.030 27.277 1.00 78.12 181 PRO A N 1
ATOM 1492 C CA . PRO A 1 181 ? -14.185 -12.192 28.206 1.00 78.12 181 PRO A CA 1
ATOM 1493 C C . PRO A 1 181 ? -14.027 -12.727 29.635 1.00 78.12 181 PRO A C 1
ATOM 1495 O O . PRO A 1 181 ? -13.954 -13.939 29.832 1.00 78.12 181 PRO A O 1
ATOM 1498 N N . ASP A 1 182 ? -14.019 -11.834 30.624 1.00 80.69 182 ASP A N 1
ATOM 1499 C CA . ASP A 1 182 ? -13.852 -12.209 32.036 1.00 80.69 182 ASP A CA 1
ATOM 1500 C C . ASP A 1 182 ? -15.094 -12.923 32.589 1.00 80.69 182 ASP A C 1
ATOM 1502 O O . ASP A 1 182 ? -15.012 -13.722 33.520 1.00 80.69 182 ASP A O 1
ATOM 1506 N N . SER A 1 183 ? -16.268 -12.619 32.029 1.00 84.06 183 SER A N 1
ATOM 1507 C CA . SER A 1 183 ? -17.539 -13.246 32.385 1.00 84.06 183 SER A CA 1
ATOM 1508 C C . SER A 1 183 ? -18.519 -13.224 31.209 1.00 84.06 183 SER A C 1
ATOM 1510 O O . SER A 1 183 ? -18.322 -12.526 30.211 1.00 84.06 183 SER A O 1
ATOM 1512 N N . VAL A 1 184 ? -19.598 -13.996 31.321 1.00 86.50 184 VAL A N 1
ATOM 1513 C CA . VAL A 1 184 ? -20.722 -13.989 30.383 1.00 86.50 184 VAL A CA 1
ATOM 1514 C C . VAL A 1 184 ? -21.984 -13.607 31.146 1.00 86.50 184 VAL A C 1
ATOM 1516 O O . VAL A 1 184 ? -22.373 -14.290 32.089 1.00 86.50 184 VAL A O 1
ATOM 1519 N N . PHE A 1 185 ? -22.654 -12.541 30.716 1.00 81.56 185 PHE A N 1
ATOM 1520 C CA . PHE A 1 185 ? -23.946 -12.116 31.254 1.00 81.56 185 PHE A CA 1
ATOM 1521 C C . PHE A 1 185 ? -24.976 -12.106 30.130 1.00 81.56 185 PHE A C 1
ATOM 1523 O O . PHE A 1 185 ? -24.744 -11.485 29.098 1.00 81.56 185 PHE A O 1
ATOM 1530 N N . ALA A 1 186 ? -26.093 -12.820 30.294 1.00 79.56 186 ALA A N 1
ATOM 1531 C CA . ALA A 1 186 ? -27.152 -12.914 29.281 1.00 79.56 186 ALA A CA 1
ATOM 1532 C C . ALA A 1 186 ? -26.632 -13.261 27.863 1.00 79.56 186 ALA A C 1
ATOM 1534 O O . ALA A 1 186 ? -27.033 -12.655 26.873 1.00 79.56 186 ALA A O 1
ATOM 1535 N N . GLN A 1 187 ? -25.711 -14.232 27.764 1.00 79.44 187 GLN A N 1
ATOM 1536 C CA . GLN A 1 187 ? -25.037 -14.646 26.515 1.00 79.44 187 GLN A CA 1
ATOM 1537 C C . GLN A 1 187 ? -24.122 -13.574 25.885 1.00 79.44 187 GLN A C 1
ATOM 1539 O O . GLN A 1 187 ? -23.641 -13.741 24.761 1.00 79.44 187 GLN A O 1
ATOM 1544 N N . MET A 1 188 ? -23.841 -12.488 26.607 1.00 80.25 188 MET A N 1
ATOM 1545 C CA . MET A 1 188 ? -22.958 -11.411 26.178 1.00 80.25 188 MET A CA 1
ATOM 1546 C C . MET A 1 188 ? -21.615 -11.446 26.918 1.00 80.25 188 MET A C 1
ATOM 1548 O O . MET A 1 188 ? -21.588 -11.698 28.122 1.00 80.25 188 MET A O 1
ATOM 1552 N N . PRO A 1 189 ? -20.498 -11.170 26.222 1.00 85.31 189 PRO A N 1
ATOM 1553 C CA . PRO A 1 189 ? -19.182 -11.065 26.842 1.00 85.31 189 PRO A CA 1
ATOM 1554 C C . PRO A 1 189 ? -19.104 -9.820 27.736 1.00 85.31 189 PRO A C 1
ATOM 1556 O O . PRO A 1 189 ? -19.385 -8.709 27.273 1.00 85.31 189 PRO A O 1
ATOM 1559 N N . VAL A 1 190 ? -18.694 -10.015 28.988 1.00 86.50 190 VAL A N 1
ATOM 1560 C CA . VAL A 1 190 ? -18.451 -8.963 29.980 1.00 86.50 190 VAL A CA 1
ATOM 1561 C C . VAL A 1 190 ? -16.946 -8.804 30.179 1.00 86.50 190 VAL A C 1
ATOM 1563 O O . VAL A 1 190 ? -16.248 -9.789 30.422 1.00 86.50 190 VAL A O 1
ATOM 1566 N N . PHE A 1 191 ? -16.467 -7.565 30.088 1.00 87.50 191 PHE A N 1
ATOM 1567 C CA . PHE A 1 191 ? -15.109 -7.174 30.464 1.00 87.50 191 PHE A CA 1
ATOM 1568 C C . PHE A 1 191 ? -15.168 -6.357 31.741 1.00 87.50 191 PHE A C 1
ATOM 1570 O O . PHE A 1 191 ? -15.876 -5.349 31.800 1.00 87.50 191 PHE A O 1
ATOM 1577 N N . LYS A 1 192 ? -14.435 -6.808 32.746 1.00 87.06 192 LYS A N 1
ATOM 1578 C CA . LYS A 1 192 ? -14.305 -6.146 34.038 1.00 87.06 192 LYS A CA 1
ATOM 1579 C C . LYS A 1 192 ? -13.241 -5.068 33.936 1.00 87.06 192 LYS A C 1
ATOM 1581 O O . LYS A 1 192 ? -12.200 -5.332 33.368 1.00 87.06 192 LYS A O 1
ATOM 1586 N N . VAL A 1 193 ? -13.502 -3.840 34.365 1.00 86.31 193 VAL A N 1
ATOM 1587 C CA . VAL A 1 193 ? -12.600 -2.697 34.152 1.00 86.31 193 VAL A CA 1
ATOM 1588 C C . VAL A 1 193 ? -12.495 -1.879 35.440 1.00 86.31 193 VAL A C 1
ATOM 1590 O O . VAL A 1 193 ? -13.417 -1.869 36.253 1.00 86.31 193 VAL A O 1
ATOM 1593 N N . SER A 1 194 ? -11.364 -1.196 35.639 1.00 86.69 194 SER A N 1
ATOM 1594 C CA . SER A 1 194 ? -11.173 -0.287 36.771 1.00 86.69 194 SER A CA 1
ATOM 1595 C C . SER A 1 194 ? -12.072 0.951 36.663 1.00 86.69 194 SER A C 1
ATOM 1597 O O . SER A 1 194 ? -12.441 1.384 35.571 1.00 86.69 194 SER A O 1
ATOM 1599 N N . GLN A 1 195 ? -12.370 1.572 37.802 1.00 85.06 195 GLN A N 1
ATOM 1600 C CA . GLN A 1 195 ? -13.251 2.739 37.885 1.00 85.06 195 GLN A CA 1
ATOM 1601 C C . GLN A 1 195 ? -12.799 3.917 36.995 1.00 85.06 195 GLN A C 1
ATOM 1603 O O . GLN A 1 195 ? -13.632 4.556 36.350 1.00 85.06 195 GLN A O 1
ATOM 1608 N N . ASP A 1 196 ? -11.489 4.170 36.907 1.00 83.94 196 ASP A N 1
ATOM 1609 C CA . ASP A 1 196 ? -10.921 5.264 36.102 1.00 83.94 196 ASP A CA 1
ATOM 1610 C C . ASP A 1 196 ? -11.105 5.039 34.595 1.00 83.94 196 ASP A C 1
ATOM 1612 O O . ASP A 1 196 ? -11.362 5.976 33.834 1.00 83.94 196 ASP A O 1
ATOM 1616 N N . ASP A 1 197 ? -11.004 3.784 34.158 1.00 81.12 197 ASP A N 1
ATOM 1617 C CA . ASP A 1 197 ? -11.199 3.405 32.762 1.00 81.12 197 ASP A CA 1
ATOM 1618 C C . ASP A 1 197 ? -12.692 3.287 32.423 1.00 81.12 197 ASP A C 1
ATOM 1620 O O . ASP A 1 197 ? -13.112 3.670 31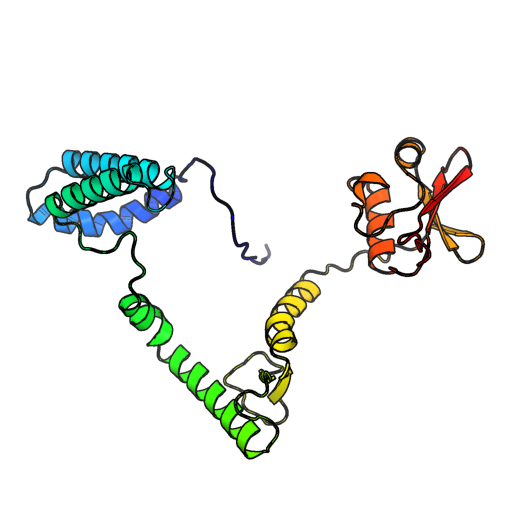.327 1.00 81.12 197 ASP A O 1
ATOM 1624 N N . PHE A 1 198 ? -13.519 2.840 33.375 1.00 85.50 198 PHE A N 1
ATOM 1625 C CA . PHE A 1 198 ? -14.974 2.807 33.239 1.00 85.50 198 PHE A CA 1
ATOM 1626 C C . PHE A 1 198 ? -15.560 4.213 33.065 1.00 85.50 198 PHE A C 1
ATOM 1628 O O . PHE A 1 198 ? -16.412 4.415 32.204 1.00 85.50 198 PHE A O 1
ATOM 1635 N N . ALA A 1 199 ? -15.054 5.213 33.795 1.00 83.31 199 ALA A N 1
ATOM 1636 C CA . ALA A 1 199 ? -15.495 6.605 33.661 1.00 83.31 199 ALA A CA 1
ATOM 1637 C C . ALA A 1 199 ? -15.258 7.189 32.254 1.00 83.31 199 ALA A C 1
ATOM 1639 O O . ALA A 1 199 ? -15.974 8.089 31.812 1.00 83.31 199 ALA A O 1
ATOM 1640 N N . LYS A 1 200 ? -14.258 6.673 31.530 1.00 83.31 200 LYS A N 1
ATOM 1641 C CA . LYS A 1 200 ? -13.966 7.056 30.140 1.00 83.31 200 LYS A CA 1
ATOM 1642 C C . LYS A 1 200 ? -14.789 6.261 29.123 1.00 83.31 200 LYS A C 1
ATOM 1644 O O . LYS A 1 200 ? -14.807 6.630 27.945 1.00 83.31 200 LYS A O 1
ATOM 1649 N N . CYS A 1 201 ? -15.446 5.179 29.547 1.00 83.12 201 CYS A N 1
ATOM 1650 C CA . CYS A 1 201 ? -16.266 4.357 28.673 1.00 83.12 201 CYS A CA 1
ATOM 1651 C C . CYS A 1 201 ? -17.590 5.060 28.368 1.00 83.12 201 CYS A C 1
ATOM 1653 O O . CYS A 1 201 ? -18.336 5.431 29.270 1.00 83.12 201 CYS A O 1
ATOM 1655 N N . LYS A 1 202 ? -17.898 5.223 27.079 1.00 81.00 202 LYS A N 1
ATOM 1656 C CA . LYS A 1 202 ? -19.184 5.769 26.624 1.00 81.00 202 LYS A CA 1
ATOM 1657 C C . LYS A 1 202 ? -20.031 4.685 25.991 1.00 81.00 202 LYS A C 1
ATOM 1659 O O . LYS A 1 202 ? -19.512 3.763 25.366 1.00 81.00 202 LYS A O 1
ATOM 1664 N N . ASP A 1 203 ? -21.337 4.800 26.157 1.00 75.19 203 ASP A N 1
ATOM 1665 C CA . ASP A 1 203 ? -22.295 3.904 25.541 1.00 75.19 203 ASP A CA 1
ATOM 1666 C C . ASP A 1 203 ? -22.349 4.110 24.018 1.00 75.19 203 ASP A C 1
ATOM 1668 O O . ASP A 1 203 ? -22.101 5.192 23.493 1.00 75.19 203 ASP A O 1
ATOM 1672 N N . VAL A 1 204 ? -22.690 3.033 23.306 1.00 71.88 204 VAL A N 1
ATOM 1673 C CA . VAL A 1 204 ? -23.080 3.052 21.885 1.00 71.88 204 VAL A CA 1
ATOM 1674 C C . VAL A 1 204 ? -22.087 3.750 20.939 1.00 71.88 204 VAL A C 1
ATOM 1676 O O . VAL A 1 204 ? -22.141 4.944 20.644 1.00 71.88 204 VAL A O 1
ATOM 1679 N N . LYS A 1 205 ? -21.263 2.943 20.268 1.00 72.38 205 LYS A N 1
ATOM 1680 C CA . LYS A 1 205 ? -20.383 3.434 19.210 1.00 72.38 205 LYS A CA 1
ATOM 1681 C C . LYS A 1 205 ? -21.145 3.621 17.890 1.00 72.38 205 LYS A C 1
ATOM 1683 O O . LYS A 1 205 ? -21.674 2.663 17.316 1.00 72.38 205 LYS A O 1
ATOM 1688 N N . LYS A 1 206 ? -21.113 4.833 17.319 1.00 71.25 206 LYS A N 1
ATOM 1689 C CA . LYS A 1 206 ? -21.653 5.083 15.970 1.00 71.25 206 LYS A CA 1
ATOM 1690 C C . LYS A 1 206 ? -20.776 4.455 14.879 1.00 71.25 206 LYS A C 1
ATOM 1692 O O . LYS A 1 206 ? -19.558 4.246 15.024 1.00 71.25 206 LYS A O 1
ATOM 1697 N N . ARG A 1 207 ? -21.398 4.157 13.732 1.00 69.62 207 ARG A N 1
ATOM 1698 C CA . ARG A 1 207 ? -20.692 3.686 12.529 1.00 69.62 207 ARG A CA 1
ATOM 1699 C C . ARG A 1 207 ? -19.621 4.718 12.140 1.00 69.62 207 ARG A C 1
ATOM 1701 O O . ARG A 1 207 ? -19.883 5.911 12.165 1.00 69.62 207 ARG A O 1
ATOM 1708 N N . TYR A 1 208 ? -18.419 4.248 11.804 1.00 73.62 208 TYR A N 1
ATOM 1709 C CA . TYR A 1 208 ? -17.241 5.063 11.443 1.00 73.62 208 TYR A CA 1
ATOM 1710 C C . TYR A 1 208 ? -16.615 5.929 12.543 1.00 73.62 208 TYR A C 1
ATOM 1712 O O . TYR A 1 208 ? -15.554 6.507 12.320 1.00 73.62 208 TYR A O 1
ATOM 1720 N N . GLU A 1 209 ? -17.188 5.975 13.742 1.00 79.00 209 GLU A N 1
ATOM 1721 C CA . GLU A 1 209 ? -16.565 6.698 14.846 1.00 79.00 209 GLU A CA 1
ATOM 1722 C C . GLU A 1 209 ? -15.285 5.998 15.334 1.00 79.00 209 GLU A C 1
ATOM 1724 O O . GLU A 1 209 ? -15.157 4.773 15.226 1.00 79.00 209 GLU A O 1
ATOM 1729 N N . ARG A 1 210 ? -14.318 6.763 15.852 1.00 82.94 210 ARG A N 1
ATOM 1730 C CA . ARG A 1 210 ? -13.066 6.212 16.390 1.00 82.94 210 ARG A CA 1
ATOM 1731 C C . ARG A 1 210 ? -13.312 5.550 17.746 1.00 82.94 210 ARG A C 1
ATOM 1733 O O . ARG A 1 210 ? -14.040 6.093 18.568 1.00 82.94 210 ARG A O 1
ATOM 1740 N N . TRP A 1 211 ? -12.676 4.402 17.984 1.00 81.94 211 TRP A N 1
ATOM 1741 C CA . TRP A 1 211 ? -12.760 3.688 19.266 1.00 81.94 211 TRP A CA 1
ATOM 1742 C C . TRP A 1 211 ? -12.232 4.510 20.442 1.00 81.94 211 TRP A C 1
ATOM 1744 O O . TRP A 1 211 ? -12.826 4.457 21.508 1.00 81.94 211 TRP A O 1
ATOM 1754 N N . SER A 1 212 ? -11.220 5.348 20.214 1.00 84.75 212 SER A N 1
ATOM 1755 C CA . SER A 1 212 ? -10.642 6.238 21.228 1.00 84.75 212 SER A CA 1
ATOM 1756 C C . SER A 1 212 ? -11.622 7.260 21.827 1.00 84.75 212 SER A C 1
ATOM 1758 O O . SER A 1 212 ? -11.299 7.908 22.811 1.00 84.75 212 SER A O 1
ATOM 1760 N N . ARG A 1 213 ? -12.810 7.455 21.228 1.00 84.19 213 ARG A N 1
ATOM 1761 C CA . ARG A 1 213 ? -13.880 8.295 21.803 1.00 84.19 213 ARG A CA 1
ATOM 1762 C C . ARG A 1 213 ? -14.749 7.569 22.826 1.00 84.19 213 ARG A C 1
ATOM 1764 O O . ARG A 1 213 ? -15.479 8.228 23.558 1.00 84.19 213 ARG A O 1
ATOM 1771 N N . HIS A 1 214 ? -14.706 6.241 22.802 1.00 80.81 214 HIS A N 1
ATOM 1772 C CA . HIS A 1 214 ? -15.607 5.355 23.534 1.00 80.81 214 HIS A CA 1
ATOM 1773 C C . HIS A 1 214 ? -14.883 4.497 24.559 1.00 80.81 214 HIS A C 1
ATOM 1775 O O . HIS A 1 214 ? -15.518 4.062 25.505 1.00 80.81 214 HIS A O 1
ATOM 1781 N N . ILE A 1 215 ? -13.592 4.234 24.352 1.00 83.88 215 ILE A N 1
ATOM 1782 C CA . ILE A 1 215 ? -12.710 3.516 25.272 1.00 83.88 215 ILE A CA 1
ATOM 1783 C C . ILE A 1 215 ? -11.303 4.108 25.182 1.00 83.88 215 ILE A C 1
ATOM 1785 O O . ILE A 1 215 ? -10.893 4.596 24.125 1.00 83.88 215 ILE A O 1
ATOM 1789 N N . ASP A 1 216 ? -10.540 4.002 26.263 1.00 84.25 216 ASP A N 1
ATOM 1790 C CA . ASP A 1 216 ? -9.124 4.362 26.278 1.00 84.25 216 ASP A CA 1
ATOM 1791 C C . ASP A 1 216 ? -8.289 3.267 25.591 1.00 84.25 216 ASP A C 1
ATOM 1793 O O . ASP A 1 216 ? -7.914 2.269 26.198 1.00 84.25 216 ASP A O 1
ATOM 1797 N N . THR A 1 217 ? -8.019 3.419 24.291 1.00 80.38 217 THR A N 1
ATOM 1798 C CA . THR A 1 217 ? -7.287 2.415 23.496 1.00 80.38 217 THR A CA 1
ATOM 1799 C C . THR A 1 217 ? -5.812 2.252 23.881 1.00 80.38 217 THR A C 1
ATOM 1801 O O . THR A 1 217 ? -5.154 1.354 23.350 1.00 80.38 217 THR A O 1
ATOM 1804 N N . GLU A 1 218 ? -5.277 3.105 24.757 1.00 81.00 218 GLU A N 1
ATOM 1805 C CA . GLU A 1 218 ? -3.895 3.011 25.234 1.00 81.00 218 GLU A CA 1
ATOM 1806 C C . GLU A 1 218 ? -3.783 2.158 26.505 1.00 81.00 218 GLU A C 1
ATOM 1808 O O . GLU A 1 218 ? -2.779 1.450 26.663 1.00 81.00 218 GLU A O 1
ATOM 1813 N N . SER A 1 219 ? -4.843 2.130 27.327 1.00 84.62 219 SER A N 1
ATOM 1814 C CA . SER A 1 219 ? -4.973 1.245 28.492 1.00 84.62 219 SER A CA 1
ATOM 1815 C C . SER A 1 219 ? -4.933 -0.240 28.098 1.00 84.62 219 SER A C 1
ATOM 1817 O O . SER A 1 219 ? -5.366 -0.648 27.012 1.00 84.62 219 SER A O 1
ATOM 1819 N N . GLU A 1 220 ? -4.424 -1.081 29.003 1.00 82.69 220 GLU A N 1
ATOM 1820 C CA . GLU A 1 220 ? -4.397 -2.537 28.840 1.00 82.69 220 GLU A CA 1
ATOM 1821 C C . GLU A 1 220 ? -5.810 -3.102 28.603 1.00 82.69 220 GLU A C 1
ATOM 1823 O O . GLU A 1 220 ? -6.006 -3.946 27.722 1.00 82.69 220 GLU A O 1
ATOM 1828 N N . TYR A 1 221 ? -6.817 -2.575 29.309 1.00 81.75 221 TYR A N 1
ATOM 1829 C CA . TYR A 1 221 ? -8.214 -2.986 29.148 1.00 81.75 221 TYR A CA 1
ATOM 1830 C C . TYR A 1 221 ? -8.824 -2.526 27.829 1.00 81.75 221 TYR A C 1
ATOM 1832 O O . TYR A 1 221 ? -9.465 -3.315 27.127 1.00 81.75 221 TYR A O 1
ATOM 1840 N N . GLY A 1 222 ? -8.592 -1.275 27.430 1.00 83.56 222 GLY A N 1
ATOM 1841 C CA . GLY A 1 222 ? -9.109 -0.787 26.156 1.00 83.56 222 GLY A CA 1
ATOM 1842 C C . GLY A 1 222 ? -8.501 -1.519 24.961 1.00 83.56 222 GLY A C 1
ATOM 1843 O O . GLY A 1 222 ? -9.211 -1.799 23.993 1.00 83.56 222 GLY A O 1
ATOM 1844 N N . LYS A 1 223 ? -7.233 -1.949 25.042 1.00 85.06 223 LYS A N 1
ATOM 1845 C CA . LYS A 1 223 ? -6.625 -2.842 24.038 1.00 85.06 223 LYS A CA 1
ATOM 1846 C C . LYS A 1 223 ? -7.323 -4.202 23.981 1.00 85.06 223 LYS A C 1
ATOM 1848 O O . LYS A 1 223 ? -7.584 -4.683 22.873 1.00 85.06 223 LYS A O 1
ATOM 1853 N N . LYS A 1 224 ? -7.676 -4.799 25.129 1.00 86.12 224 LYS A N 1
ATOM 1854 C CA . LYS A 1 224 ? -8.435 -6.065 25.206 1.00 86.12 224 LYS A CA 1
ATOM 1855 C C . LYS A 1 224 ? -9.806 -5.931 24.534 1.00 86.12 224 LYS A C 1
ATOM 1857 O O . LYS A 1 224 ? -10.090 -6.653 23.573 1.00 86.12 224 LYS A O 1
ATOM 1862 N N . ILE A 1 225 ? -10.604 -4.940 24.941 1.00 84.81 225 ILE A N 1
ATOM 1863 C CA . ILE A 1 225 ? -11.944 -4.683 24.382 1.00 84.81 225 ILE A CA 1
ATOM 1864 C C . ILE A 1 225 ? -11.861 -4.386 22.878 1.00 84.81 225 ILE A C 1
ATOM 1866 O O . ILE A 1 225 ? -12.597 -4.975 22.082 1.00 84.81 225 ILE A O 1
ATOM 1870 N N . HIS A 1 226 ? -10.934 -3.516 22.458 1.00 84.38 226 HIS A N 1
ATOM 1871 C CA . HIS A 1 226 ? -10.752 -3.152 21.051 1.00 84.38 226 HIS A CA 1
ATOM 1872 C C . HIS A 1 226 ? -10.386 -4.364 20.184 1.00 84.38 226 HIS A C 1
ATOM 1874 O O . HIS A 1 226 ? -10.961 -4.563 19.109 1.00 84.38 226 HIS A O 1
ATOM 1880 N N . THR A 1 227 ? -9.466 -5.205 20.664 1.00 85.12 227 THR A N 1
ATOM 1881 C CA . THR A 1 227 ? -9.029 -6.419 19.961 1.00 85.12 227 THR A CA 1
ATOM 1882 C C . THR A 1 227 ? -10.176 -7.416 19.828 1.00 85.12 227 THR A C 1
ATOM 1884 O O . THR A 1 227 ? -10.450 -7.895 18.720 1.00 85.12 227 THR A O 1
ATOM 1887 N N . TYR A 1 228 ? -10.908 -7.675 20.917 1.00 85.00 228 TYR A N 1
ATOM 1888 C CA . TYR A 1 228 ? -12.070 -8.563 20.904 1.00 85.00 228 TYR A CA 1
ATOM 1889 C C . TYR A 1 228 ? -13.165 -8.057 19.954 1.00 85.00 228 TYR A C 1
ATOM 1891 O O . TYR A 1 228 ? -13.688 -8.820 19.135 1.00 85.00 228 TYR A O 1
ATOM 1899 N N . ALA A 1 229 ? -13.466 -6.756 19.980 1.00 82.69 229 ALA A N 1
ATOM 1900 C CA . ALA A 1 229 ? -14.469 -6.138 19.115 1.00 82.69 229 ALA A CA 1
ATOM 1901 C C . ALA A 1 229 ? -14.060 -6.089 17.632 1.00 82.69 229 ALA A C 1
ATOM 1903 O O . ALA A 1 229 ? -14.917 -6.067 16.735 1.00 82.69 229 ALA A O 1
ATOM 1904 N N . LYS A 1 230 ? -12.754 -6.043 17.333 1.00 81.69 230 LYS A N 1
ATOM 1905 C CA . LYS A 1 230 ? -12.232 -6.148 15.962 1.00 81.69 230 LYS A CA 1
ATOM 1906 C C . LYS A 1 230 ? -12.443 -7.560 15.414 1.00 81.69 230 LYS A C 1
ATOM 1908 O O . LYS A 1 230 ? -12.946 -7.674 14.297 1.00 81.69 230 LYS A O 1
ATOM 1913 N N . LYS A 1 231 ? -12.159 -8.593 16.220 1.00 81.12 231 LYS A N 1
ATOM 1914 C CA . LYS A 1 231 ? -12.394 -10.011 15.882 1.00 81.12 231 LYS A CA 1
ATOM 1915 C C . LYS A 1 231 ? -13.886 -10.362 15.792 1.00 81.12 231 LYS A C 1
ATOM 1917 O O . LYS A 1 231 ? -14.280 -11.137 14.929 1.00 81.12 231 LYS A O 1
ATOM 1922 N N . ASN A 1 232 ? -14.729 -9.744 16.624 1.00 80.31 232 ASN A N 1
ATOM 1923 C CA . ASN A 1 232 ? -16.167 -10.016 16.697 1.00 80.31 232 ASN A CA 1
ATOM 1924 C C . ASN A 1 232 ? -17.018 -8.797 16.280 1.00 80.31 232 ASN A C 1
ATOM 1926 O O . ASN A 1 232 ? -17.729 -8.225 17.103 1.00 80.31 232 ASN A O 1
ATOM 1930 N N . PRO A 1 233 ? -17.011 -8.380 14.998 1.00 75.06 233 PRO A N 1
ATOM 1931 C CA . PRO A 1 233 ? -17.663 -7.143 14.563 1.00 75.06 233 PRO A CA 1
ATOM 1932 C C . PRO A 1 233 ? -19.190 -7.121 14.727 1.00 75.06 233 PRO A C 1
ATOM 1934 O O . PRO A 1 233 ? -19.777 -6.043 14.731 1.00 75.06 233 PRO A O 1
ATOM 1937 N N . LYS A 1 234 ? -19.839 -8.286 14.817 1.00 75.25 234 LYS A N 1
ATOM 1938 C CA . LYS A 1 234 ? -21.298 -8.407 14.954 1.00 75.25 234 LYS A CA 1
ATOM 1939 C C . LYS A 1 234 ? -21.763 -8.601 16.401 1.00 75.25 234 LYS A C 1
ATOM 1941 O O . LYS A 1 234 ? -22.961 -8.531 16.639 1.00 75.25 234 LYS A O 1
ATOM 1946 N N . LYS A 1 235 ? -20.850 -8.864 17.344 1.00 79.12 235 LYS A N 1
ATOM 1947 C CA . LYS A 1 235 ? -21.202 -9.110 18.748 1.00 79.12 235 LYS A CA 1
ATOM 1948 C C . LYS A 1 235 ? -21.153 -7.805 19.537 1.00 79.12 235 LYS A C 1
ATOM 1950 O O . LYS A 1 235 ? -20.256 -6.986 19.337 1.00 79.12 235 LYS A O 1
ATOM 1955 N N . SER A 1 236 ? -22.125 -7.622 20.419 1.00 82.94 236 SER A N 1
ATOM 1956 C CA . SER A 1 236 ? -22.133 -6.543 21.405 1.00 82.94 236 SER A CA 1
ATOM 1957 C C . SER A 1 236 ? -21.362 -6.962 22.654 1.00 82.94 236 SER A C 1
ATOM 1959 O O . SER A 1 236 ? -21.190 -8.156 22.902 1.00 82.94 236 SER A O 1
ATOM 1961 N N . ILE A 1 237 ? -20.849 -5.979 23.391 1.00 87.25 237 ILE A N 1
ATOM 1962 C CA . ILE A 1 237 ? -19.952 -6.187 24.529 1.00 87.25 237 ILE A CA 1
ATOM 1963 C C . ILE A 1 237 ? -20.473 -5.383 25.718 1.00 87.25 237 ILE A C 1
ATOM 1965 O O . ILE A 1 237 ? -20.958 -4.267 25.530 1.00 87.25 237 ILE A O 1
ATOM 1969 N N . ILE A 1 238 ? -20.358 -5.941 26.919 1.00 87.62 238 ILE A N 1
ATOM 1970 C CA . ILE A 1 238 ? -20.653 -5.249 28.174 1.00 87.62 238 ILE A CA 1
ATOM 1971 C C . ILE A 1 238 ? -19.328 -4.921 28.859 1.00 87.62 238 ILE A C 1
ATOM 1973 O O . ILE A 1 238 ? -18.441 -5.770 28.944 1.00 87.62 238 ILE A O 1
ATOM 1977 N N . VAL A 1 239 ? -19.198 -3.691 29.339 1.00 87.69 239 VAL A N 1
ATOM 1978 C CA . VAL A 1 239 ? -18.103 -3.273 30.219 1.00 87.69 239 VAL A CA 1
ATOM 1979 C C . VAL A 1 239 ? -18.679 -3.113 31.614 1.00 87.69 239 VAL A C 1
ATOM 1981 O O . VAL A 1 239 ? -19.683 -2.424 31.760 1.00 87.69 239 VAL A O 1
ATOM 1984 N N . GLN A 1 240 ? -18.086 -3.757 32.613 1.00 88.31 240 GLN A N 1
ATOM 1985 C CA . GLN A 1 240 ? -18.520 -3.702 34.006 1.00 88.31 240 GLN A CA 1
ATOM 1986 C C . GLN A 1 240 ? -17.417 -3.085 34.867 1.00 88.31 240 GLN A C 1
ATOM 1988 O O . GLN A 1 240 ? -16.263 -3.483 34.744 1.00 88.31 240 GLN A O 1
ATOM 1993 N N . ASP A 1 241 ? -17.766 -2.147 35.743 1.00 88.88 241 ASP A N 1
ATOM 1994 C CA . ASP A 1 241 ? -16.848 -1.669 36.780 1.00 88.88 241 ASP A CA 1
ATOM 1995 C C . ASP A 1 241 ? -16.703 -2.713 37.896 1.00 88.88 241 ASP A C 1
ATOM 1997 O O . ASP A 1 241 ? -17.700 -3.215 38.424 1.00 88.88 241 ASP A O 1
ATOM 2001 N N . ASP A 1 242 ? -15.464 -3.007 38.283 1.00 85.12 242 ASP A N 1
ATOM 2002 C CA . ASP A 1 242 ? -15.145 -4.012 39.302 1.00 85.12 242 ASP A CA 1
ATOM 2003 C C . ASP A 1 242 ? -15.655 -3.656 40.703 1.00 85.12 242 ASP A C 1
ATOM 2005 O O . ASP A 1 242 ? -15.950 -4.554 41.493 1.00 85.12 242 ASP A O 1
ATOM 2009 N N . LYS A 1 243 ? -15.756 -2.360 41.030 1.00 84.62 243 LYS A N 1
ATOM 2010 C CA . LYS A 1 243 ? -16.134 -1.903 42.379 1.00 84.62 243 LYS A CA 1
ATOM 2011 C C . LYS A 1 243 ? -17.620 -1.600 42.515 1.00 84.62 243 LYS A C 1
ATOM 2013 O O . LYS A 1 243 ? -18.248 -2.054 43.466 1.00 84.62 243 LYS A O 1
ATOM 2018 N N . SER A 1 244 ? -18.176 -0.809 41.598 1.00 82.62 244 SER A N 1
ATOM 2019 C CA . SER A 1 244 ? -19.587 -0.402 41.661 1.00 82.62 244 SER A CA 1
ATOM 2020 C C . SER A 1 244 ? -20.539 -1.419 41.033 1.00 82.62 244 SER A C 1
ATOM 2022 O O . SER A 1 244 ? -21.742 -1.373 41.281 1.00 82.62 244 SER A O 1
ATOM 2024 N N . GLY A 1 245 ? -20.025 -2.322 40.191 1.00 81.56 245 GLY A N 1
ATOM 2025 C CA . GLY A 1 245 ? -20.842 -3.247 39.413 1.00 81.56 245 GLY A CA 1
ATOM 2026 C C . GLY A 1 245 ? -21.652 -2.576 38.299 1.00 81.56 245 GLY A C 1
ATOM 2027 O O . GLY A 1 245 ? -22.416 -3.271 37.626 1.00 81.56 245 GLY A O 1
ATOM 2028 N N . HIS A 1 246 ? -21.498 -1.262 38.078 1.00 84.62 246 HIS A N 1
ATOM 2029 C CA . HIS A 1 246 ? -22.158 -0.556 36.983 1.00 84.62 246 HIS A CA 1
ATOM 2030 C C . HIS A 1 246 ? -21.720 -1.117 35.630 1.00 84.62 246 HIS A C 1
ATOM 2032 O O . HIS A 1 246 ? -20.565 -1.492 35.437 1.00 84.62 246 HIS A O 1
ATOM 2038 N N . MET A 1 247 ? -22.659 -1.171 34.683 1.00 86.94 247 MET A N 1
ATOM 2039 C CA . MET A 1 247 ? -22.448 -1.765 33.366 1.00 86.94 247 MET A CA 1
ATOM 2040 C C . MET A 1 247 ? -22.725 -0.757 32.250 1.00 86.94 247 MET A C 1
ATOM 2042 O O . MET A 1 247 ? -23.747 -0.074 32.265 1.00 86.94 247 MET A O 1
ATOM 2046 N N . VAL A 1 248 ? -21.845 -0.711 31.248 1.00 86.81 248 VAL A N 1
ATOM 2047 C CA . VAL A 1 248 ? -22.001 0.075 30.016 1.00 86.81 248 VAL A CA 1
ATOM 2048 C C . VAL A 1 248 ? -22.091 -0.862 28.817 1.00 86.81 248 VAL A C 1
ATOM 2050 O O . VAL A 1 248 ? -21.306 -1.799 28.657 1.00 86.81 248 VAL A O 1
ATOM 2053 N N . TYR A 1 249 ? -23.057 -0.585 27.943 1.00 82.06 249 TYR A N 1
ATOM 2054 C CA . TYR A 1 249 ? -23.316 -1.372 26.745 1.00 82.06 249 TYR A CA 1
ATOM 2055 C C . TYR A 1 249 ? -22.584 -0.804 25.520 1.00 82.06 249 TYR A C 1
ATOM 2057 O O . TYR A 1 249 ? -22.942 0.245 24.974 1.00 82.06 249 TYR A O 1
ATOM 2065 N N . LEU A 1 250 ? -21.585 -1.538 25.023 1.00 78.00 250 LEU A N 1
ATOM 2066 C CA . LEU A 1 250 ? -20.837 -1.191 23.816 1.00 78.00 250 LEU A CA 1
ATOM 2067 C C . LEU A 1 250 ? -21.400 -1.932 22.593 1.00 78.00 250 LEU A C 1
ATOM 2069 O O . LEU A 1 250 ? -21.037 -3.070 22.272 1.00 78.00 250 LEU A O 1
ATOM 2073 N N . LYS A 1 251 ? -22.277 -1.251 21.844 1.00 69.06 251 LYS A N 1
ATOM 2074 C CA . LYS A 1 251 ? -22.720 -1.685 20.507 1.00 69.06 251 LYS A CA 1
ATOM 2075 C C . LYS A 1 251 ? -21.753 -1.147 19.450 1.00 69.06 251 LYS A C 1
ATOM 2077 O O . LYS A 1 251 ? -21.583 0.062 19.351 1.00 69.06 251 LYS A O 1
ATOM 2082 N N . LYS A 1 252 ? -21.149 -2.010 18.620 1.00 59.84 252 LYS A N 1
ATOM 2083 C CA . LYS A 1 252 ? -20.228 -1.572 17.544 1.00 59.84 252 LYS A CA 1
ATOM 2084 C C . LYS A 1 252 ? -20.928 -0.791 16.422 1.00 59.84 252 LYS A C 1
ATOM 2086 O O . LYS A 1 252 ? -20.301 0.045 15.769 1.00 59.84 252 LYS A O 1
ATOM 2091 N N . TYR A 1 253 ? -22.205 -1.088 16.195 1.00 58.78 253 TYR A N 1
ATOM 2092 C CA . TYR A 1 253 ? -23.062 -0.387 15.250 1.00 58.78 253 TYR A CA 1
ATOM 2093 C C . TYR A 1 253 ? -24.417 -0.161 15.916 1.00 58.78 253 TYR A C 1
ATOM 2095 O O . TYR A 1 253 ? -25.163 -1.121 16.127 1.00 58.78 253 TYR A O 1
ATOM 2103 N N . SER A 1 254 ? -24.774 1.086 16.227 1.00 52.62 254 SER A N 1
ATOM 2104 C CA . SER A 1 254 ? -26.197 1.411 16.250 1.00 52.62 254 SER A CA 1
ATOM 2105 C C . SER A 1 254 ? -26.728 1.104 14.849 1.00 52.62 254 SER A C 1
ATOM 2107 O O . SER A 1 254 ? -26.195 1.592 13.848 1.00 52.62 254 SER A O 1
ATOM 2109 N N . GLN A 1 255 ? -27.721 0.220 14.747 1.00 49.72 255 GLN A N 1
ATOM 2110 C CA . GLN A 1 255 ? -28.596 0.281 13.588 1.00 49.72 255 GLN A CA 1
ATOM 2111 C C . GLN A 1 255 ? -29.295 1.623 13.746 1.00 49.72 255 GLN A C 1
ATOM 2113 O O . GLN A 1 255 ? -30.199 1.753 14.558 1.00 49.72 255 GLN A O 1
ATOM 2118 N N . VAL A 1 256 ? -28.770 2.654 13.087 1.00 47.69 256 VAL A N 1
ATOM 2119 C CA . VAL A 1 256 ? -29.637 3.754 12.694 1.00 47.69 256 VAL A CA 1
ATOM 2120 C C . VAL A 1 256 ? -30.605 3.071 11.741 1.00 47.69 256 VAL A C 1
ATOM 2122 O O . VAL A 1 256 ? -30.174 2.535 10.714 1.00 47.69 256 VAL A O 1
ATOM 2125 N N . GLU A 1 257 ? -31.845 2.909 12.192 1.00 44.44 257 GLU A N 1
ATOM 2126 C CA . GLU A 1 257 ? -32.935 2.428 11.354 1.00 44.44 257 GLU A CA 1
ATOM 2127 C C . GLU A 1 257 ? -32.941 3.241 10.053 1.00 44.44 257 GLU A C 1
ATOM 2129 O O . GLU A 1 257 ? -32.539 4.408 10.037 1.00 44.44 257 GLU A O 1
ATOM 2134 N N . LYS A 1 258 ? -33.242 2.550 8.953 1.00 39.25 258 LYS A N 1
ATOM 2135 C CA . LYS A 1 258 ? -33.217 3.109 7.599 1.00 39.25 258 LYS A CA 1
ATOM 2136 C C . LYS A 1 258 ? -34.146 4.304 7.459 1.00 39.25 258 LYS A C 1
ATOM 2138 O O . LYS A 1 258 ? -35.254 4.227 8.026 1.00 39.25 258 LYS A O 1
#

Secondary structure (DSSP, 8-state):
-------------------HHHHHHHHHHHHHHHHHHHTTT--HHHHHHHHHHHHHHHHHHHTSPTT-HHHHHHHHHHHHHHHHTTPPS-SSS--HHHHIIIIITSHHHHHHHHHHHHHHHHHHHTTS--TTSSEEEEETTS-TT---TTTEEEEEHHHHHHHHHHHHHHHH---------SEEETTEEEEEE-HHHHHH--S-PPTT--GGGTS-TTSHHHHHHHHHHHH-TT--EEEEETTT--EEEE-S------

Radius of gyration: 29.7 Å; chains: 1; bounding box: 74×59×67 Å

Sequence (258 aa):
MKRLKGTYEVGRMPDPELTLEDVSKWKKDSEKDMIQLRLKGVSERDVIKWRTTFYKLTTKALKMMPGSPAQKKIIKQIETLRKKLKMDEGLMERDYRKEYDSYHAKPEQRERNAARLRARRLMVKKGKAVKHDKKDVHHKDNNPLNNDTNNLSVVTQKYNRTEPRLRDEDIDATPTPEVAPDSVFAQMPVFKVSQDDFAKCKDVKKRYERWSRHIDTESEYGKKIHTYAKKNPKKSIIVQDDKSGHMVYLKKYSQVEK

pLDDT: mean 72.72, std 18.26, range [25.88, 94.0]

Foldseek 3Di:
DDDDDDDDDDDDDDDDDDDPVNVVVVVVVVVVVVVVVVVVPDDPVVVVVLVVVLVVLVVVLVPDDPPDPVSVVSVVVSVVSCVVVVPDDDPPDPPPVCVCVVPVVPPVNVQLVVLLVVLQVVCVVVVNDDVPPQWGWAQCVPRSNPSDPVRTDIGHPVCRVCVVVVVVVVVPPPPPPPLAAPDADPNAREHEDEPVQVVQADAEDAPPDDLVNHGPCVDPRVVSVVVVCVVVVQGKHWYAYPPPRDIGTYNNHDPPDD

Organism: NCBI:txid408172

=== Feature glossary ===
Reading guide. The protein is described through the following features:

Foldseek 3Di. A 3Di character summarizes, for each residue, the relative orientation of the Cα frame of its nearest spatial neighbor. Because it encodes fold topology rather than chemistry, 3Di alignments detect remote structural similarity that sequence alignment misses.

Contact-map, Ramachandran, and PAE plots. Plot images: a contact map (which residues are close in 3D, as an N×N binary image), a Ramachandran scatter (backbone torsion angles, revealing secondary-structure composition at a glance), and — for AlphaFold structures — a PAE heatmap (pairwise prediction confidence).

Radius of gyration, Cα contacts, bounding box. Radius of gyration (Rg) is the root-mean-square distance of Cα atoms from their centroid — a single number for overall size and compactness. A globular domain of N residues has Rg ≈ 2.2·N^0.38 Å; an extended or disordered chain has a much larger Rg. The Cα contact count is the number of residue pairs whose Cα atoms are within 8 Å and are more than four positions apart in sequence — a standard proxy for tertiary packing density. The bounding box is the smallest axis-aligned box enclosing all Cα atoms.

Secondary structure (8-state, DSSP). Eight-state secondary structure (DSSP): H is the canonical α-helix, G the tighter 3₁₀-helix, I the wider π-helix; E/B are β-structure, T and S are turns and bends, and '-' is everything else. DSSP derives these from the pattern of main-chain N–H···O=C hydrogen bonds, not from the sequence.

B-factor. B-factor (Debye–Waller factor) reflects atomic displacement in the crystal lattice. It is an experimental observable (units Å²), not a prediction; low values mean the atom is pinned down, high values mean it moves or is heterogeneous across the crystal.

pLDDT. pLDDT is the predicted lDDT-Cα score: AlphaFold's confidence that the local environment of each residue (all inter-atomic distances within 15 Å) is correctly placed. It is a per-residue number between 0 and 100, with higher meaning more reliable.

Nearest PDB structures. Nearest PDB neighbors are the top structural matches found by Foldseek when searching this structure against the entire Protein Data Bank. Each hit reports a TM-score (0 to 1; >0.5 almost always implies the same fold) and an E-value. These are *structural* homologs — they may share no detectable sequence similarity.

Solvent-accessible surface area. Accessible surface area quantifies burial. A residue with SASA near zero is packed into the hydrophobic core; one with SASA >100 Å² sits on the surface. Computed here via the Shrake–Rupley numerical algorithm with a 1.4 Å probe.

Rendered structure images. Structure images are PyMOL renders from six orthogonal camera directions. Cartoon representation draws helices as coils and strands as arrows; sticks shows the backbone as bonds; surface shows the solvent-excluded envelope. Rainbow coloring maps sequence position to hue (blue→red, N→C); chain coloring assigns a distinct color per polypeptide.

Backbone torsions (φ/ψ). φ (phi) and ψ (psi) are the two rotatable backbone dihedrals per residue: φ is the C(i-1)–N–Cα–C torsion, ψ is the N–Cα–C–N(i+1) torsion, both in degrees on (−180°, 180°]. α-helical residues cluster near (−60°, −45°); β-strand residues near (−120°, +130°). A Ramachandran plot is simply a scatter of (φ, ψ) for every residue.

Predicted aligned error. Predicted Aligned Error (PAE) is an AlphaFold confidence matrix: entry (i, j) is the expected error in the position of residue j, in ångströms, when the prediction is superimposed on the true structure at residue i. Low PAE within a block of residues means that block is internally rigid and well-predicted; high PAE between two blocks means their relative placement is uncertain even if each block individually is confident.

mmCIF coordinates. Structure coordinates are given as an mmCIF _atom_site loop: one row per atom with element, residue name, chain id, sequence number, and x/y/z position in Å. Only the four main-chain atoms per residue are included here; side chains are omitted to keep the record compact.

InterPro / GO / CATH / organism. Database cross-references. InterPro integrates a dozen domain/family signature databases into unified entries with residue-range hits. GO terms attach function/process/location labels with evidence codes. CATH codes position the fold in a four-level structural taxonomy. Organism is the NCBI-taxonomy species name.

Secondary structure (3-state, P-SEA). SS3 is a coarse helix/strand/coil call (letters a/b/c) made by the P-SEA algorithm from inter-Cα distances and dihedrals. It is less detailed than DSSP but needs only Cα positions.

Sequence. Sequence gives the chain of amino acids in standard one-letter code (A=alanine, C=cysteine, …, Y=tyrosine), read N→C. It is the only feature that is directly encoded by the gene; all structural features are derived from the folded form of this sequence.